Protein AF-A0A7S3ZKE4-F1 (afdb_monomer_lite)

InterPro domains:
  IPR042099 ANL, N-terminal domain [G3DSA:3.40.50.12780] (95-244)

pLDDT: mean 72.7, std 24.8, range [22.98, 98.56]

Sequence (244 aa):
QSSTPSQGDTRLHTAQSSSRRHRLFVRARLHFDYVHLHNSLRSGAAVHRWHKMARRALSRGAARALGTKAPSFKPQLADVNTSRLAAFSDKLIGCAGPRGYDRRHYERLHARSVSEPRQFWRAVFDAVRLPGSLGPRERDARGAVPWRDSGPPGAVDWFPDAAVNHAELLLEGPHKPDENLALLSYTERSAAPVETTYGALREEVGRLRAGLAADGVGPGDRVAGVVANDAGAAAAMLAATSLG

Radius of gyration: 31.61 Å; chains: 1; bounding box: 73×59×97 Å

Organism: NCBI:txid35677

Secondary structure (DSSP, 8-state):
---------------------------------SSSSTTS---HHHHHHHHHHHHHHHHHHHHHH---PPPS----HHHHHTSHHHHHHHHHH----TT---HHHHHHHHHHHHH-HHHHHHHHHHHHT-SSB--HHHHSTT--SSEE-SSSTT-EESSTT-B--HHHHHH-STT--TTSEEEEE--TT-SSPEEEEHHHHHHHHHHHHHHHHHTT--TTPPP-----SSHHHHHHHHHHHHH-

Foldseek 3Di:
DDDDDDDDDDDDDDDDDDDDDDDDDPDDDPDDDPPPPPPDPPDPPVVVVVVVVVVVCCCVVVVVVPPPPDPPDDDDQVCQQPDPVVVLLCVQVNDDDPPHDDPVSVVVLVVCCVVPVLSNVLSVCVSLVAPWDQAPQNPPPVHPAWDDDPDDPPDTDGSVGTDHFPLCRLLDDDVQPQPAWNDFADDPVDPGTDTHHSVNLVVLLVVLLVVCVVVPDAPPDDDDDPDDPGSNVVSNVSSNSRRD

Structure (mmCIF, N/CA/C/O backbone):
data_AF-A0A7S3ZKE4-F1
#
_entry.id   AF-A0A7S3ZKE4-F1
#
loop_
_atom_site.group_PDB
_atom_site.id
_atom_site.type_symbol
_atom_site.label_atom_id
_atom_site.label_alt_id
_atom_site.label_comp_id
_atom_site.label_asym_id
_atom_site.label_entity_id
_atom_site.label_seq_id
_atom_site.pdbx_PDB_ins_code
_atom_site.Cartn_x
_atom_site.Cartn_y
_atom_site.Cartn_z
_atom_site.occupancy
_atom_site.B_iso_or_equiv
_atom_site.auth_seq_id
_atom_site.auth_comp_id
_atom_site.auth_asym_id
_atom_site.auth_atom_id
_atom_site.pdbx_PDB_model_num
ATOM 1 N N . GLN A 1 1 ? -42.925 26.020 42.799 1.00 38.31 1 GLN A N 1
ATOM 2 C CA . GLN A 1 1 ? -43.140 27.217 41.963 1.00 38.31 1 GLN A CA 1
ATOM 3 C C . GLN A 1 1 ? -42.483 26.924 40.612 1.00 38.31 1 GLN A C 1
ATOM 5 O O . GLN A 1 1 ? -41.286 27.092 40.485 1.00 38.31 1 GLN A O 1
ATOM 10 N N . SER A 1 2 ? -43.066 26.079 39.756 1.00 27.41 2 SER A N 1
ATOM 11 C CA . SER A 1 2 ? -44.042 26.431 38.705 1.00 27.41 2 SER A CA 1
ATOM 12 C C . SER A 1 2 ? -43.629 27.662 37.894 1.00 27.41 2 SER A C 1
ATOM 14 O O . SER A 1 2 ? -43.686 28.765 38.435 1.00 27.41 2 SER A O 1
ATOM 16 N N . SER A 1 3 ? -43.257 27.470 36.620 1.00 30.53 3 SER A N 1
ATOM 17 C CA . SER A 1 3 ? -43.880 28.108 35.437 1.00 30.53 3 SER A CA 1
ATOM 18 C C . SER A 1 3 ? -43.030 27.892 34.173 1.00 30.53 3 SER A C 1
ATOM 20 O O . SER A 1 3 ? -42.015 28.551 33.978 1.00 30.53 3 SER A O 1
ATOM 22 N N . THR A 1 4 ? -43.475 26.999 33.289 1.00 32.72 4 THR A N 1
ATOM 23 C CA . THR A 1 4 ? -43.409 27.193 31.828 1.00 32.72 4 THR A CA 1
ATOM 24 C C . THR A 1 4 ? -44.498 28.192 31.421 1.00 32.72 4 THR A C 1
ATOM 26 O O . THR A 1 4 ? -45.539 28.256 32.078 1.00 32.72 4 THR A O 1
ATOM 29 N N . PRO A 1 5 ? -44.271 28.992 30.368 1.00 36.34 5 PRO A N 1
ATOM 30 C CA . PRO A 1 5 ? -45.117 28.909 29.160 1.00 36.34 5 PRO A CA 1
ATOM 31 C C . PRO A 1 5 ? -44.293 29.220 27.883 1.00 36.34 5 PRO A C 1
ATOM 33 O O . PRO A 1 5 ? -43.163 29.675 27.981 1.00 36.34 5 PRO A O 1
ATOM 36 N N . SER A 1 6 ? -44.716 29.051 26.632 1.00 27.47 6 SER A N 1
ATOM 37 C CA . SER A 1 6 ? -45.845 28.406 25.959 1.00 27.47 6 SER A CA 1
ATOM 38 C C . SER A 1 6 ? -45.457 28.289 24.479 1.00 27.47 6 SER A C 1
ATOM 40 O O . SER A 1 6 ? -44.683 29.093 23.961 1.00 27.47 6 SER A O 1
ATOM 42 N N . GLN A 1 7 ? -46.043 27.313 23.796 1.00 27.00 7 GLN A N 1
ATOM 43 C CA . GLN A 1 7 ? -46.062 27.194 22.341 1.00 27.00 7 GLN A CA 1
ATOM 44 C C . GLN A 1 7 ? -46.654 28.433 21.648 1.00 27.00 7 GLN A C 1
ATOM 46 O O . GLN A 1 7 ? -47.594 29.046 22.151 1.00 27.00 7 GLN A O 1
ATOM 51 N N . GLY A 1 8 ? -46.140 28.723 20.452 1.00 25.84 8 GLY A N 1
ATOM 52 C CA . GLY A 1 8 ? -46.747 29.597 19.452 1.00 25.84 8 GLY A CA 1
ATOM 53 C C . GLY A 1 8 ? -46.657 28.926 18.085 1.00 25.84 8 GLY A C 1
ATOM 54 O O . GLY A 1 8 ? -45.631 28.988 17.418 1.00 25.84 8 GLY A O 1
ATOM 55 N N . ASP A 1 9 ? -47.730 28.231 17.729 1.00 24.94 9 ASP A N 1
ATOM 56 C CA . ASP A 1 9 ? -48.042 27.713 16.398 1.00 24.94 9 ASP A CA 1
ATOM 57 C C . ASP A 1 9 ? -48.373 28.885 15.446 1.00 24.94 9 ASP A C 1
ATOM 59 O O . ASP A 1 9 ? -48.795 29.929 15.947 1.00 24.94 9 ASP A O 1
ATOM 63 N N . THR A 1 10 ? -48.232 28.717 14.116 1.00 26.41 10 THR A N 1
ATOM 64 C CA . THR A 1 10 ? -49.036 29.349 13.023 1.00 26.41 10 THR A CA 1
ATOM 65 C C . THR A 1 10 ? -48.271 29.541 11.687 1.00 26.41 10 THR A C 1
ATOM 67 O O . THR A 1 10 ? -47.571 30.522 11.471 1.00 26.41 10 THR A O 1
ATOM 70 N N . ARG A 1 11 ? -48.566 28.616 10.757 1.00 25.19 11 ARG A N 1
ATOM 71 C CA . ARG A 1 11 ? -48.933 28.775 9.321 1.00 25.19 11 ARG A CA 1
ATOM 72 C C . ARG A 1 11 ? -47.933 29.300 8.268 1.00 25.19 11 ARG A C 1
ATOM 74 O O . ARG A 1 11 ? -47.611 30.474 8.174 1.00 25.19 11 ARG A O 1
ATOM 81 N N . LEU A 1 12 ? -47.649 28.383 7.334 1.00 24.52 12 LEU A N 1
ATOM 82 C CA . LEU A 1 12 ? -47.874 28.471 5.877 1.00 24.52 12 LEU A CA 1
ATOM 83 C C . LEU A 1 12 ? -48.149 29.867 5.280 1.00 24.52 12 LEU A C 1
ATOM 85 O O . LEU A 1 12 ? -49.261 30.384 5.377 1.00 24.52 12 LEU A O 1
ATOM 89 N N . HIS A 1 13 ? -47.195 30.348 4.479 1.00 25.66 13 HIS A N 1
ATOM 90 C CA . HIS A 1 13 ? -47.454 31.270 3.375 1.00 25.66 13 HIS A CA 1
ATOM 91 C C . HIS A 1 13 ? -47.077 30.621 2.039 1.00 25.66 13 HIS A C 1
ATOM 93 O O . HIS A 1 13 ? -45.916 30.543 1.647 1.00 25.66 13 HIS A O 1
ATOM 99 N N . THR A 1 14 ? -48.103 30.174 1.320 1.00 24.72 14 THR A N 1
ATOM 100 C CA . THR A 1 14 ? -48.116 30.072 -0.140 1.00 24.72 14 THR A CA 1
ATOM 101 C C . THR A 1 14 ? -48.256 31.469 -0.742 1.00 24.72 14 THR A C 1
ATOM 103 O O . THR A 1 14 ? -49.226 32.163 -0.446 1.00 24.72 14 THR A O 1
ATOM 106 N N . ALA A 1 15 ? -47.350 31.843 -1.646 1.00 26.22 15 ALA A N 1
ATOM 107 C CA . ALA A 1 15 ? -47.573 32.909 -2.617 1.00 26.22 15 ALA A CA 1
ATOM 108 C C . ALA A 1 15 ? -47.163 32.411 -4.008 1.00 26.22 15 ALA A C 1
ATOM 110 O O . ALA A 1 15 ? -46.001 32.115 -4.283 1.00 26.22 15 ALA A O 1
ATOM 111 N N . GLN A 1 16 ? -48.173 32.269 -4.864 1.00 23.33 16 GLN A N 1
ATOM 112 C CA . GLN A 1 16 ? -48.063 32.026 -6.294 1.00 23.33 16 GLN A CA 1
ATOM 113 C C . GLN A 1 16 ? -47.827 33.348 -7.048 1.00 23.33 16 GLN A C 1
ATOM 115 O O . GLN A 1 16 ? -48.394 34.374 -6.690 1.00 23.33 16 GLN A O 1
ATOM 120 N N . SER A 1 17 ? -47.141 33.232 -8.193 1.00 23.50 17 SER A N 1
ATOM 121 C CA . SER A 1 17 ? -47.502 33.837 -9.492 1.00 23.50 17 SER A CA 1
ATOM 122 C C . SER A 1 17 ? -46.550 34.857 -10.148 1.00 23.50 17 SER A C 1
ATOM 124 O O . SER A 1 17 ? -46.344 35.977 -9.691 1.00 23.50 17 SER A O 1
ATOM 126 N N . SER A 1 18 ? -46.177 34.458 -11.375 1.00 25.70 18 SER A N 1
ATOM 127 C CA . SER A 1 18 ? -45.923 35.241 -12.601 1.00 25.70 18 SER A CA 1
ATOM 128 C C . SER A 1 18 ? -44.444 35.555 -12.914 1.00 25.70 18 SER A C 1
ATOM 130 O O . SER A 1 18 ? -43.772 36.274 -12.198 1.00 25.70 18 SER A O 1
ATOM 132 N N . SER A 1 19 ? -43.784 34.863 -13.857 1.00 25.72 19 SER A N 1
ATOM 133 C CA . SER A 1 19 ? -43.967 34.765 -15.326 1.00 25.72 19 SER A CA 1
ATOM 134 C C . SER A 1 19 ? -43.122 35.778 -16.127 1.00 25.72 19 SER A C 1
ATOM 136 O O . SER A 1 19 ? -43.590 36.880 -16.392 1.00 25.72 19 SER A O 1
ATOM 138 N N . ARG A 1 20 ? -41.960 35.334 -16.647 1.00 27.64 20 ARG A N 1
ATOM 139 C CA . ARG A 1 20 ? -41.518 35.338 -18.078 1.00 27.64 20 ARG A CA 1
ATOM 140 C C . ARG A 1 20 ? -39.989 35.153 -18.155 1.00 27.64 20 ARG A C 1
ATOM 142 O O . ARG A 1 20 ? -39.234 35.967 -17.660 1.00 27.64 20 ARG A O 1
ATOM 149 N N . ARG A 1 21 ? -39.529 33.963 -18.568 1.00 28.42 21 ARG A N 1
ATOM 150 C CA . ARG A 1 21 ? -38.937 33.632 -19.891 1.00 28.42 21 ARG A CA 1
ATOM 151 C C . ARG A 1 21 ? -37.641 34.393 -20.228 1.00 28.42 21 ARG A C 1
ATOM 153 O O . ARG A 1 21 ? -37.718 35.519 -20.679 1.00 28.42 21 ARG A O 1
ATOM 160 N N . HIS A 1 22 ? -36.507 33.687 -20.206 1.00 28.19 22 HIS A N 1
ATOM 161 C CA . HIS A 1 22 ? -35.746 33.352 -21.419 1.00 28.19 22 HIS A CA 1
ATOM 162 C C . HIS A 1 22 ? -34.905 32.084 -21.182 1.00 28.19 22 HIS A C 1
ATOM 164 O O . HIS A 1 22 ? -34.081 32.009 -20.279 1.00 28.19 22 HIS A O 1
ATOM 170 N N . ARG A 1 23 ? -35.194 31.051 -21.984 1.00 25.75 23 ARG A N 1
ATOM 171 C CA . ARG A 1 23 ? -34.469 29.778 -22.077 1.00 25.75 23 ARG A CA 1
ATOM 172 C C . ARG A 1 23 ? -33.378 29.916 -23.139 1.00 25.75 23 ARG A C 1
ATOM 174 O O . ARG A 1 23 ? -33.697 30.320 -24.252 1.00 25.75 23 ARG A O 1
ATOM 181 N N . LEU A 1 24 ? -32.170 29.447 -22.846 1.00 23.34 24 LEU A N 1
ATOM 182 C CA . LEU A 1 24 ? -31.206 28.977 -23.845 1.00 23.34 24 LEU A CA 1
ATOM 183 C C . LEU A 1 24 ? -30.641 27.644 -23.342 1.00 23.34 24 LEU A C 1
ATOM 185 O O . LEU A 1 24 ? -29.684 27.584 -22.583 1.00 23.34 24 LEU A O 1
ATOM 189 N N . PHE A 1 25 ? -31.330 26.567 -23.720 1.00 23.11 25 PHE A N 1
ATOM 190 C CA . PHE A 1 25 ? -30.881 25.184 -23.573 1.00 23.11 25 PHE A CA 1
ATOM 191 C C . PHE A 1 25 ? -30.374 24.737 -24.946 1.00 23.11 25 PHE A C 1
ATOM 193 O O . PHE A 1 25 ? -31.172 24.596 -25.873 1.00 23.11 25 PHE A O 1
ATOM 200 N N . VAL A 1 26 ? -29.071 24.495 -25.087 1.00 24.50 26 VAL A N 1
ATOM 201 C CA . VAL A 1 26 ? -28.522 23.786 -26.249 1.00 24.50 26 VAL A CA 1
ATOM 202 C C . VAL A 1 26 ? -28.589 22.294 -25.940 1.00 24.50 26 VAL A C 1
ATOM 204 O O . VAL A 1 26 ? -27.798 21.756 -25.173 1.00 24.50 26 VAL A O 1
ATOM 207 N N . ARG A 1 27 ? -29.605 21.636 -26.502 1.00 22.98 27 ARG A N 1
ATOM 208 C CA . ARG A 1 27 ? -29.860 20.197 -26.400 1.00 22.98 27 ARG A CA 1
ATOM 209 C C . ARG A 1 27 ? -29.505 19.566 -27.747 1.00 22.98 27 ARG A C 1
ATOM 211 O O . ARG A 1 27 ? -30.293 19.651 -28.683 1.00 22.98 27 ARG A O 1
ATOM 218 N N . ALA A 1 28 ? -28.335 18.940 -27.860 1.00 24.66 28 ALA A N 1
ATOM 219 C CA . ALA A 1 28 ? -28.013 18.098 -29.011 1.00 24.66 28 ALA A CA 1
ATOM 220 C C . ALA A 1 28 ? -28.716 16.742 -28.834 1.00 24.66 28 ALA A C 1
ATOM 222 O O . ALA A 1 28 ? -28.344 15.932 -27.988 1.00 24.66 28 ALA A O 1
ATOM 223 N N . ARG A 1 29 ? -29.799 16.538 -29.588 1.00 25.94 29 ARG A N 1
ATOM 224 C CA . ARG A 1 29 ? -30.625 15.328 -29.594 1.00 25.94 29 ARG A CA 1
ATOM 225 C C . ARG A 1 29 ? -30.217 14.485 -30.803 1.00 25.94 29 ARG A C 1
ATOM 227 O O . ARG A 1 29 ? -30.608 14.798 -31.919 1.00 25.94 29 ARG A O 1
ATOM 234 N N . LEU A 1 30 ? -29.439 13.426 -30.587 1.00 26.94 30 LEU A N 1
ATOM 235 C CA . LEU A 1 30 ? -29.291 12.345 -31.563 1.00 26.94 30 LEU A CA 1
ATOM 236 C C . LEU A 1 30 ? -30.459 11.376 -31.355 1.00 26.94 30 LEU A C 1
ATOM 238 O O . LEU A 1 30 ? -30.381 10.449 -30.559 1.00 26.94 30 LEU A O 1
ATOM 242 N N . HIS A 1 31 ? -31.572 11.651 -32.029 1.00 26.48 31 HIS A N 1
ATOM 243 C CA . HIS A 1 31 ? -32.603 10.655 -32.307 1.00 26.48 31 HIS A CA 1
ATOM 244 C C . HIS A 1 31 ? -32.389 10.226 -33.757 1.00 26.48 31 HIS A C 1
ATOM 246 O O . HIS A 1 31 ? -32.574 11.031 -34.667 1.00 26.48 31 HIS A O 1
ATOM 252 N N . PHE A 1 32 ? -31.946 8.990 -33.967 1.00 30.48 32 PHE A N 1
ATOM 253 C CA . PHE A 1 32 ? -32.014 8.353 -35.276 1.00 30.48 32 PHE A CA 1
ATOM 254 C C . PHE A 1 32 ? -33.214 7.411 -35.253 1.00 30.48 32 PHE A C 1
ATOM 256 O O . PHE A 1 32 ? -33.187 6.371 -34.597 1.00 30.48 32 PHE A O 1
ATOM 263 N N . ASP A 1 33 ? -34.279 7.822 -35.938 1.00 27.95 33 ASP A N 1
ATOM 264 C CA . ASP A 1 33 ? -35.484 7.028 -36.146 1.00 27.95 33 ASP A CA 1
ATOM 265 C C . ASP A 1 33 ? -35.157 5.820 -37.030 1.00 27.95 33 ASP A C 1
ATOM 267 O O . ASP A 1 33 ? -34.897 5.937 -38.227 1.00 27.95 33 ASP A O 1
ATOM 271 N N . TYR A 1 34 ? -35.175 4.635 -36.423 1.00 30.58 34 TYR A N 1
ATOM 272 C CA . TYR A 1 34 ? -34.842 3.366 -37.073 1.00 30.58 34 TYR A CA 1
ATOM 273 C C . TYR A 1 34 ? -35.991 2.792 -37.930 1.00 30.58 34 TYR A C 1
ATOM 275 O O . TYR A 1 34 ? -35.848 1.726 -38.519 1.00 30.58 34 TYR A O 1
ATOM 283 N N . VAL A 1 35 ? -37.144 3.469 -38.026 1.00 34.69 35 VAL A N 1
ATOM 284 C CA . VAL A 1 35 ? -38.391 2.835 -38.512 1.00 34.69 35 VAL A CA 1
ATOM 285 C C . VAL A 1 35 ? -38.880 3.337 -39.880 1.00 34.69 35 VAL A C 1
ATOM 287 O O . VAL A 1 35 ? -39.709 2.680 -40.501 1.00 34.69 35 VAL A O 1
ATOM 290 N N . HIS A 1 36 ? -38.314 4.403 -40.459 1.00 34.16 36 HIS A N 1
ATOM 291 C CA . HIS A 1 36 ? -38.777 4.902 -41.770 1.00 34.16 36 HIS A CA 1
ATOM 292 C C . HIS A 1 36 ? -37.917 4.546 -42.991 1.00 34.16 36 HIS A C 1
ATOM 294 O O . HIS A 1 36 ? -38.324 4.830 -44.117 1.00 34.16 36 HIS A O 1
ATOM 300 N N . LEU A 1 37 ? -36.793 3.838 -42.829 1.00 36.25 37 LEU A N 1
ATOM 301 C CA . LEU A 1 37 ? -35.969 3.402 -43.969 1.00 36.25 37 LEU A CA 1
ATOM 302 C C . LEU A 1 37 ? -36.308 1.992 -44.488 1.00 36.25 37 LEU A C 1
ATOM 304 O O . LEU A 1 37 ? -35.621 1.481 -45.370 1.00 36.25 37 LEU A O 1
ATOM 308 N N . HIS A 1 38 ? -37.350 1.342 -43.964 1.00 35.16 38 HIS A N 1
ATOM 309 C CA . HIS A 1 38 ? -37.613 -0.059 -44.298 1.00 35.16 38 HIS A CA 1
ATOM 310 C C . HIS A 1 38 ? -38.417 -0.272 -45.595 1.00 35.16 38 HIS A C 1
ATOM 312 O O . HIS A 1 38 ? -38.554 -1.413 -46.032 1.00 35.16 38 HIS A O 1
ATOM 318 N N . ASN A 1 39 ? -38.902 0.792 -46.255 1.00 37.19 39 ASN A N 1
ATOM 319 C CA . ASN A 1 39 ? -39.855 0.647 -47.368 1.00 37.19 39 ASN A CA 1
ATOM 320 C C . ASN A 1 39 ? -39.425 1.202 -48.740 1.00 37.19 39 ASN A C 1
ATOM 322 O O . ASN A 1 39 ? -40.263 1.298 -49.630 1.00 37.19 39 ASN A O 1
ATOM 326 N N . SER A 1 40 ? -38.143 1.528 -48.964 1.00 42.44 40 SER A N 1
ATOM 327 C CA . SER A 1 40 ? -37.703 2.099 -50.260 1.00 42.44 40 SER A CA 1
ATOM 328 C C . SER A 1 40 ? -36.491 1.427 -50.936 1.00 42.44 40 SER A C 1
ATOM 330 O O . SER A 1 40 ? -36.126 1.784 -52.051 1.00 42.44 40 SER A O 1
ATOM 332 N N . LEU A 1 41 ? -35.858 0.399 -50.360 1.00 42.25 41 LEU A N 1
ATOM 333 C CA . LEU A 1 41 ? -34.595 -0.124 -50.916 1.00 42.25 41 LEU A CA 1
ATOM 334 C C . LEU A 1 41 ? -34.653 -1.615 -51.268 1.00 42.25 41 LEU A C 1
ATOM 336 O O . LEU A 1 41 ? -33.973 -2.442 -50.673 1.00 42.25 41 LEU A O 1
ATOM 340 N N . ARG A 1 42 ? -35.404 -1.944 -52.328 1.00 46.31 42 ARG A N 1
ATOM 341 C CA . ARG A 1 42 ? -35.341 -3.248 -53.023 1.00 46.31 42 ARG A CA 1
ATOM 342 C C . ARG A 1 42 ? -34.143 -3.401 -53.979 1.00 46.31 42 ARG A C 1
ATOM 344 O O . ARG A 1 42 ? -34.125 -4.315 -54.793 1.00 46.31 42 ARG A O 1
ATOM 351 N N . SER A 1 43 ? -33.104 -2.568 -53.891 1.00 53.69 43 SER A N 1
ATOM 352 C CA . SER A 1 43 ? -31.855 -2.840 -54.617 1.00 53.69 43 SER A CA 1
ATOM 353 C C . SER A 1 43 ? -30.618 -2.524 -53.772 1.00 53.69 43 SER A C 1
ATOM 355 O O . SER A 1 43 ? -30.290 -1.374 -53.475 1.00 53.69 43 SER A O 1
ATOM 357 N N . GLY A 1 44 ? -29.886 -3.576 -53.392 1.00 48.38 44 GLY A N 1
ATOM 358 C CA . GLY A 1 44 ? -28.672 -3.491 -52.567 1.00 48.38 44 GLY A CA 1
ATOM 359 C C . GLY A 1 44 ? -27.537 -2.647 -53.171 1.00 48.38 44 GLY A C 1
ATOM 360 O O . GLY A 1 44 ? -26.603 -2.259 -52.469 1.00 48.38 44 GLY A O 1
ATOM 361 N N . ALA A 1 45 ? -27.626 -2.284 -54.453 1.00 53.25 45 ALA A N 1
ATOM 362 C CA . ALA A 1 45 ? -26.629 -1.474 -55.147 1.00 53.25 45 ALA A CA 1
ATOM 363 C C . ALA A 1 45 ? -26.580 -0.005 -54.674 1.00 53.25 45 ALA A C 1
ATOM 365 O O . ALA A 1 45 ? -25.527 0.634 -54.763 1.00 53.25 45 ALA A O 1
ATOM 366 N N . ALA A 1 46 ? -27.687 0.555 -54.174 1.00 49.62 46 ALA A N 1
ATOM 367 C CA . ALA A 1 46 ? -27.726 1.939 -53.686 1.00 49.62 46 ALA A CA 1
ATOM 368 C C . ALA A 1 46 ? -27.061 2.078 -52.303 1.00 49.62 46 ALA A C 1
ATOM 370 O O . ALA A 1 46 ? -26.200 2.939 -52.115 1.00 49.62 46 ALA A O 1
ATOM 371 N N . VAL A 1 47 ? -27.359 1.157 -51.379 1.00 52.50 47 VAL A N 1
ATOM 372 C CA . VAL A 1 47 ? -26.762 1.106 -50.029 1.00 52.50 47 VAL A CA 1
ATOM 373 C C . VAL A 1 47 ? -25.256 0.865 -50.104 1.00 52.50 47 VAL A C 1
ATOM 375 O O . VAL A 1 47 ? -24.473 1.530 -49.425 1.00 52.50 47 VAL A O 1
ATOM 378 N N . HIS A 1 48 ? -24.818 -0.032 -50.992 1.00 56.28 48 HIS A N 1
ATOM 379 C CA . HIS A 1 48 ? -23.399 -0.339 -51.136 1.00 56.28 48 HIS A CA 1
ATOM 380 C C . HIS A 1 48 ? -22.596 0.845 -51.704 1.00 56.28 48 HIS A C 1
ATOM 382 O O . HIS A 1 48 ? -21.477 1.107 -51.256 1.00 56.28 48 HIS A O 1
ATOM 388 N N . ARG A 1 49 ? -23.173 1.606 -52.649 1.00 57.56 49 ARG A N 1
ATOM 389 C CA . ARG A 1 49 ? -22.561 2.832 -53.193 1.00 57.56 49 ARG A CA 1
ATOM 390 C C . ARG A 1 49 ? -22.510 3.954 -52.161 1.00 57.56 49 ARG A C 1
ATOM 392 O O . ARG A 1 49 ? -21.458 4.579 -52.030 1.00 57.56 49 ARG A O 1
ATOM 399 N N . TRP A 1 50 ? -23.568 4.137 -51.373 1.00 52.47 50 TRP A N 1
ATOM 400 C CA . TRP A 1 50 ? -23.585 5.116 -50.287 1.00 52.47 50 TRP A CA 1
ATOM 401 C C . TRP A 1 50 ? -22.553 4.774 -49.200 1.00 52.47 50 TRP A C 1
ATOM 403 O O . TRP A 1 50 ? -21.733 5.620 -48.860 1.00 52.47 50 TRP A O 1
ATOM 413 N N . HIS A 1 51 ? -22.447 3.511 -48.767 1.00 56.59 51 HIS A N 1
ATOM 414 C CA . HIS A 1 51 ? -21.388 3.064 -47.847 1.00 56.59 51 HIS A CA 1
ATOM 415 C C . HIS A 1 51 ? -19.969 3.213 -48.420 1.00 56.59 51 HIS A C 1
ATOM 417 O O . HIS A 1 51 ? -19.025 3.459 -47.667 1.00 56.59 51 HIS A O 1
ATOM 423 N N . LYS A 1 52 ? -19.763 3.057 -49.735 1.00 62.81 52 LYS A N 1
ATOM 424 C CA . LYS A 1 52 ? -18.449 3.289 -50.368 1.00 62.81 52 LYS A CA 1
ATOM 425 C C . LYS A 1 52 ? -18.114 4.780 -50.451 1.00 62.81 52 LYS A C 1
ATOM 427 O O . LYS A 1 52 ? -16.966 5.149 -50.210 1.00 62.81 52 LYS A O 1
ATOM 432 N N . MET A 1 53 ? -19.091 5.631 -50.763 1.00 54.81 53 MET A N 1
ATOM 433 C CA . MET A 1 53 ? -18.918 7.086 -50.810 1.00 54.81 53 MET A CA 1
ATOM 434 C C . MET A 1 53 ? -18.737 7.684 -49.415 1.00 54.81 53 MET A C 1
ATOM 436 O O . MET A 1 53 ? -17.793 8.443 -49.227 1.00 54.81 53 MET A O 1
ATOM 440 N N . ALA A 1 54 ? -19.536 7.273 -48.427 1.00 53.56 54 ALA A N 1
ATOM 441 C CA . ALA A 1 54 ? -19.390 7.673 -47.029 1.00 53.56 54 ALA A CA 1
ATOM 442 C C . ALA A 1 54 ? -18.025 7.248 -46.472 1.00 53.56 54 ALA A C 1
ATOM 444 O O . ALA A 1 54 ? -17.321 8.076 -45.907 1.00 53.56 54 ALA A O 1
ATOM 445 N N . ARG A 1 55 ? -17.564 6.014 -46.736 1.00 56.41 55 ARG A N 1
ATOM 446 C CA . ARG A 1 55 ? -16.205 5.581 -46.354 1.00 56.41 55 ARG A CA 1
ATOM 447 C C . ARG A 1 55 ? -15.101 6.370 -47.054 1.00 56.41 55 ARG A C 1
ATOM 449 O O . ARG A 1 55 ? -14.102 6.666 -46.416 1.00 56.41 55 ARG A O 1
ATOM 456 N N . ARG A 1 56 ? -15.273 6.749 -48.328 1.00 55.78 56 ARG A N 1
ATOM 457 C CA . ARG A 1 56 ? -14.305 7.574 -49.082 1.00 55.78 56 ARG A CA 1
ATOM 458 C C . ARG A 1 56 ? -14.314 9.057 -48.693 1.00 55.78 56 ARG A C 1
ATOM 460 O O . ARG A 1 56 ? -13.295 9.724 -48.865 1.00 55.78 56 ARG A O 1
ATOM 467 N N . ALA A 1 57 ? -15.446 9.583 -48.234 1.00 53.31 57 ALA A N 1
ATOM 468 C CA . ALA A 1 57 ? -15.583 10.948 -47.731 1.00 53.31 57 ALA A CA 1
ATOM 469 C C . ALA A 1 57 ? -15.060 11.049 -46.292 1.00 53.31 57 ALA A C 1
ATOM 471 O O . ALA A 1 57 ? -14.309 11.969 -45.983 1.00 53.31 57 ALA A O 1
ATOM 472 N N . LEU A 1 58 ? -15.348 10.046 -45.455 1.00 52.25 58 LEU A N 1
ATOM 473 C CA . LEU A 1 58 ? -14.771 9.903 -44.120 1.00 52.25 58 LEU A CA 1
ATOM 474 C C . LEU A 1 58 ? -13.261 9.660 -44.194 1.00 52.25 58 LEU A C 1
ATOM 476 O O . LEU A 1 58 ? -12.530 10.287 -43.445 1.00 52.25 58 LEU A O 1
ATOM 480 N N . SER A 1 59 ? -12.754 8.854 -45.133 1.00 54.41 59 SER A N 1
ATOM 481 C CA . SER A 1 59 ? -11.307 8.630 -45.250 1.00 54.41 59 SER A CA 1
ATOM 482 C C . SER A 1 59 ? -10.540 9.833 -45.809 1.00 54.41 59 SER A C 1
ATOM 484 O O . SER A 1 59 ? -9.426 10.080 -45.363 1.00 54.41 59 SER A O 1
ATOM 486 N N . ARG A 1 60 ? -11.115 10.628 -46.725 1.00 50.38 60 ARG A N 1
ATOM 487 C CA . ARG A 1 60 ? -10.464 11.847 -47.255 1.00 50.38 60 ARG A CA 1
ATOM 488 C C . ARG A 1 60 ? -10.635 13.079 -46.360 1.00 50.38 60 ARG A C 1
ATOM 490 O O . ARG A 1 60 ? -9.736 13.914 -46.320 1.00 50.38 60 ARG A O 1
ATOM 497 N N . GLY A 1 61 ? -11.745 13.182 -45.628 1.00 46.16 61 GLY A N 1
ATOM 498 C CA . GLY A 1 61 ? -11.997 14.244 -44.650 1.00 46.16 61 GLY A CA 1
ATOM 499 C C . GLY A 1 61 ? -11.301 14.003 -43.308 1.00 46.16 61 GLY A C 1
ATOM 500 O O . GLY A 1 61 ? -10.678 14.917 -42.777 1.00 46.16 61 GLY A O 1
ATOM 501 N N . ALA A 1 62 ? -11.314 12.768 -42.791 1.00 44.59 62 ALA A N 1
ATOM 502 C CA . ALA A 1 62 ? -10.649 12.437 -41.529 1.00 44.59 62 ALA A CA 1
ATOM 503 C C . ALA A 1 62 ? -9.123 12.375 -41.671 1.00 44.59 62 ALA A C 1
ATOM 505 O O . ALA A 1 62 ? -8.429 12.847 -40.779 1.00 44.59 62 ALA A O 1
ATOM 506 N N . ALA A 1 63 ? -8.581 11.896 -42.800 1.00 45.38 63 ALA A N 1
ATOM 507 C CA . ALA A 1 63 ? -7.129 11.910 -43.015 1.00 45.38 63 ALA A CA 1
ATOM 508 C C . ALA A 1 63 ? -6.563 13.328 -43.215 1.00 45.38 63 ALA A C 1
ATOM 510 O O . ALA A 1 63 ? -5.396 13.562 -42.922 1.00 45.38 63 ALA A O 1
ATOM 511 N N . ARG A 1 64 ? -7.378 14.291 -43.679 1.00 44.53 64 ARG A N 1
ATOM 512 C CA . ARG A 1 64 ? -6.964 15.699 -43.837 1.00 44.53 64 ARG A CA 1
ATOM 513 C C . ARG A 1 64 ? -7.186 16.538 -42.569 1.00 44.53 64 ARG A C 1
ATOM 515 O O . ARG A 1 64 ? -6.503 17.541 -42.396 1.00 44.53 64 ARG A O 1
ATOM 522 N N . ALA A 1 65 ? -8.095 16.126 -41.681 1.00 45.38 65 ALA A N 1
ATOM 523 C CA . ALA A 1 65 ? -8.362 16.786 -40.397 1.00 45.38 65 ALA A CA 1
ATOM 524 C C . ALA A 1 65 ? -7.560 16.203 -39.216 1.00 45.38 65 ALA A C 1
ATOM 526 O O . ALA A 1 65 ? -7.351 16.887 -38.218 1.00 45.38 65 ALA A O 1
ATOM 527 N N . LEU A 1 66 ? -7.064 14.969 -39.338 1.00 48.41 66 LEU A N 1
ATOM 528 C CA . LEU A 1 66 ? -6.111 14.355 -38.413 1.00 48.41 66 LEU A CA 1
ATOM 529 C C . LEU A 1 66 ? -4.690 14.462 -38.979 1.00 48.41 66 LEU A C 1
ATOM 531 O O . LEU A 1 66 ? -3.945 13.485 -39.019 1.00 48.41 66 LEU A O 1
ATOM 535 N N . GLY A 1 67 ? -4.294 15.664 -39.414 1.00 54.41 67 GLY A N 1
ATOM 536 C CA . GLY A 1 67 ? -2.867 15.989 -39.429 1.00 54.41 67 GLY A CA 1
ATOM 537 C C . GLY A 1 67 ? -2.320 15.685 -38.036 1.00 54.41 67 GLY A C 1
ATOM 538 O O . GLY A 1 67 ? -3.026 15.936 -37.060 1.00 54.41 67 GLY A O 1
ATOM 539 N N . THR A 1 68 ? -1.136 15.077 -37.934 1.00 59.28 68 THR A N 1
ATOM 540 C CA . THR A 1 68 ? -0.520 14.685 -36.657 1.00 59.28 68 THR A CA 1
ATOM 541 C C . THR A 1 68 ? -0.459 15.896 -35.736 1.00 59.28 68 THR A C 1
ATOM 543 O O . THR A 1 68 ? 0.465 16.707 -35.815 1.00 59.28 68 THR A O 1
ATOM 546 N N . LYS A 1 69 ? -1.499 16.068 -34.918 1.00 65.88 69 LYS A N 1
ATOM 547 C CA . LYS A 1 69 ? -1.653 17.234 -34.066 1.00 65.88 69 LYS A CA 1
ATOM 548 C C . LYS A 1 69 ? -0.499 17.153 -33.086 1.00 65.88 69 LYS A C 1
ATOM 550 O O . LYS A 1 69 ? -0.332 16.125 -32.426 1.00 65.88 69 LYS A O 1
ATOM 555 N N . ALA A 1 70 ? 0.337 18.191 -33.061 1.00 73.31 70 ALA A N 1
ATOM 556 C CA . ALA A 1 70 ? 1.404 18.269 -32.078 1.00 73.31 70 ALA A CA 1
ATOM 557 C C . ALA A 1 70 ? 0.786 18.003 -30.694 1.00 73.31 70 ALA A C 1
ATOM 559 O O . ALA A 1 70 ? -0.327 18.480 -30.435 1.00 73.31 70 ALA A O 1
ATOM 560 N N . PRO A 1 71 ? 1.438 17.188 -29.846 1.00 79.69 71 PRO A N 1
ATOM 561 C CA . PRO A 1 71 ? 0.856 16.822 -28.566 1.00 79.69 71 PRO A CA 1
ATOM 562 C C . PRO A 1 71 ? 0.551 18.097 -27.778 1.00 79.69 71 PRO A C 1
ATOM 564 O O . PRO A 1 71 ? 1.353 19.031 -27.773 1.00 79.69 71 PRO A O 1
ATOM 567 N N . SER A 1 72 ? -0.613 18.135 -27.127 1.00 85.62 72 SER A N 1
ATOM 568 C CA . SER A 1 72 ? -1.075 19.294 -26.348 1.00 85.62 72 SER A CA 1
ATOM 569 C C . SER A 1 72 ? -0.170 19.614 -25.159 1.00 85.62 72 SER A C 1
ATOM 571 O O . SER A 1 72 ? -0.276 20.686 -24.575 1.00 85.62 72 SER A O 1
ATOM 573 N N . PHE A 1 73 ? 0.714 18.684 -24.806 1.00 87.00 73 PHE A N 1
ATOM 574 C CA . PHE A 1 73 ?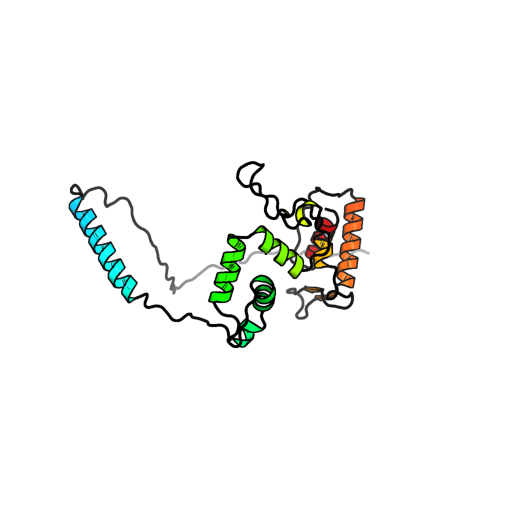 1.694 18.817 -23.751 1.00 87.00 73 PHE A CA 1
ATOM 575 C C . PHE A 1 73 ? 2.933 17.981 -24.083 1.00 87.00 73 PHE A C 1
ATOM 577 O O . PHE A 1 73 ? 2.824 16.866 -24.601 1.00 87.00 73 PHE A O 1
ATOM 584 N N . LYS A 1 74 ? 4.114 18.507 -23.758 1.00 82.31 74 LYS A N 1
ATOM 585 C CA . LYS A 1 74 ? 5.361 17.743 -23.704 1.00 82.31 74 LYS A CA 1
ATOM 586 C C . LYS A 1 74 ? 6.039 18.044 -22.367 1.00 82.31 74 LYS A C 1
ATOM 588 O O . LYS A 1 74 ? 6.248 19.225 -22.090 1.00 82.31 74 LYS A O 1
ATOM 593 N N . PRO A 1 75 ? 6.381 17.023 -21.562 1.00 84.00 75 PRO A N 1
ATOM 594 C CA . PRO A 1 75 ? 7.116 17.246 -20.324 1.00 84.00 75 PRO A CA 1
ATOM 595 C C . PRO A 1 75 ? 8.521 17.770 -20.633 1.00 84.00 75 PRO A C 1
ATOM 597 O O . PRO A 1 75 ? 9.083 17.478 -21.696 1.00 84.00 75 PRO A O 1
ATOM 600 N N . GLN A 1 76 ? 9.095 18.538 -19.709 1.00 83.69 76 GLN A N 1
ATOM 601 C CA . GLN A 1 76 ? 10.476 18.983 -19.844 1.00 83.69 76 GLN A CA 1
ATOM 602 C C . GLN A 1 76 ? 11.423 17.798 -19.623 1.00 83.69 76 GLN A C 1
ATOM 604 O O . GLN A 1 76 ? 11.193 16.959 -18.755 1.00 83.69 76 GLN A O 1
ATOM 609 N N . LEU A 1 77 ? 12.512 17.721 -20.397 1.00 80.56 77 LEU A N 1
ATOM 610 C CA . LEU A 1 77 ? 13.480 16.618 -20.288 1.00 80.56 77 LEU A CA 1
ATOM 611 C C . LEU A 1 77 ? 14.103 16.519 -18.887 1.00 80.56 77 LEU A C 1
ATOM 613 O O . LEU A 1 77 ? 14.400 15.418 -18.433 1.00 80.56 77 LEU A O 1
ATOM 617 N N . ALA A 1 78 ? 14.265 17.651 -18.196 1.00 81.75 78 ALA A N 1
ATOM 618 C CA . ALA A 1 78 ? 14.750 17.682 -16.820 1.00 81.75 78 ALA A CA 1
ATOM 619 C C . ALA A 1 78 ? 13.819 16.910 -15.866 1.00 81.75 78 ALA A C 1
ATOM 621 O O . ALA A 1 78 ? 14.296 16.044 -15.136 1.00 81.75 78 ALA A O 1
ATOM 622 N N . ASP A 1 79 ? 12.505 17.147 -15.939 1.00 83.50 79 ASP A N 1
ATOM 623 C CA . ASP A 1 79 ? 11.500 16.452 -15.117 1.00 83.50 79 ASP A CA 1
ATOM 624 C C . ASP A 1 79 ? 11.450 14.952 -15.421 1.00 83.50 79 ASP A C 1
ATOM 626 O O . ASP A 1 79 ? 11.291 14.111 -14.537 1.00 83.50 79 ASP A O 1
ATOM 630 N N . VAL A 1 80 ? 11.599 14.599 -16.700 1.00 84.69 80 VAL A N 1
ATOM 631 C CA . VAL A 1 80 ? 11.594 13.200 -17.134 1.00 84.69 80 VAL A CA 1
ATOM 632 C C . VAL A 1 80 ? 12.809 12.462 -16.566 1.00 84.69 80 VAL A C 1
ATOM 634 O O . VAL A 1 80 ? 12.653 11.366 -16.025 1.00 84.69 80 VAL A O 1
ATOM 637 N N . ASN A 1 81 ? 13.996 13.068 -16.633 1.00 83.31 81 ASN A N 1
ATOM 638 C CA . ASN A 1 81 ? 15.248 12.462 -16.175 1.00 83.31 81 ASN A CA 1
ATOM 639 C C . ASN A 1 81 ? 15.333 12.306 -14.651 1.00 83.31 81 ASN A C 1
ATOM 641 O O . ASN A 1 81 ? 15.960 11.362 -14.179 1.00 83.31 81 ASN A O 1
ATOM 645 N N . THR A 1 82 ? 14.705 13.198 -13.882 1.00 85.81 82 THR A N 1
ATOM 646 C CA . THR A 1 82 ? 14.667 13.120 -12.409 1.00 85.81 82 THR A CA 1
ATOM 647 C C . THR A 1 82 ? 13.502 12.282 -11.880 1.00 85.81 82 THR A C 1
ATOM 649 O O . THR A 1 82 ? 13.381 12.066 -10.672 1.00 85.81 82 THR A O 1
ATOM 652 N N . SER A 1 83 ? 12.641 11.771 -12.764 1.00 89.31 83 SER A N 1
ATOM 653 C CA . SER A 1 83 ? 11.496 10.961 -12.364 1.00 89.31 83 SER A CA 1
ATOM 654 C C . SER A 1 83 ? 11.912 9.624 -11.735 1.00 89.31 83 SER A C 1
ATOM 656 O O . SER A 1 83 ? 12.884 8.977 -12.134 1.00 89.31 83 SER A O 1
ATOM 658 N N . ARG A 1 84 ? 11.103 9.138 -10.784 1.00 89.38 84 ARG A N 1
ATOM 659 C CA . ARG A 1 84 ? 11.289 7.804 -10.180 1.00 89.38 84 ARG A CA 1
ATOM 660 C C . ARG A 1 84 ? 11.230 6.680 -11.219 1.00 89.38 84 ARG A C 1
ATOM 662 O O . ARG A 1 84 ? 11.920 5.677 -11.067 1.00 89.38 84 ARG A O 1
ATOM 669 N N . LEU A 1 85 ? 10.434 6.856 -12.278 1.00 88.75 85 LEU A N 1
ATOM 670 C CA . LEU A 1 85 ? 10.334 5.888 -13.369 1.00 88.75 85 LEU A CA 1
ATOM 671 C C . LEU A 1 85 ? 11.629 5.822 -14.185 1.00 88.75 85 LEU A C 1
ATOM 673 O O . LEU A 1 85 ? 12.066 4.723 -14.511 1.00 88.75 85 LEU A O 1
ATOM 677 N N . ALA A 1 86 ? 12.260 6.966 -14.470 1.00 87.62 86 ALA A N 1
ATOM 678 C CA . ALA A 1 86 ? 13.559 6.994 -15.135 1.00 87.62 86 ALA A CA 1
ATOM 679 C C . ALA A 1 86 ? 14.631 6.301 -14.281 1.00 87.62 86 ALA A C 1
ATOM 681 O O . ALA A 1 86 ? 15.330 5.427 -14.786 1.00 87.62 86 ALA A O 1
ATOM 682 N N . ALA A 1 87 ? 14.684 6.590 -12.975 1.00 88.00 87 ALA A N 1
ATOM 683 C CA . ALA A 1 87 ? 15.614 5.931 -12.053 1.00 88.00 87 ALA A CA 1
ATOM 684 C C . ALA A 1 87 ? 15.385 4.409 -11.945 1.00 88.00 87 ALA A C 1
ATOM 686 O O . ALA A 1 87 ? 16.338 3.634 -11.880 1.00 88.00 87 ALA A O 1
ATOM 687 N N . PHE A 1 88 ? 14.127 3.959 -11.931 1.00 90.38 88 PHE A N 1
ATOM 688 C CA . PHE A 1 88 ? 13.785 2.534 -11.946 1.00 90.38 88 PHE A CA 1
ATOM 689 C C . PHE A 1 88 ? 14.166 1.866 -13.272 1.00 90.38 88 PHE A C 1
ATOM 691 O O . PHE A 1 88 ? 14.771 0.795 -13.290 1.00 90.38 88 PHE A O 1
ATOM 698 N N . SER A 1 89 ? 13.841 2.517 -14.388 1.00 88.75 89 SER A N 1
ATOM 699 C CA . SER A 1 89 ? 14.138 2.011 -15.721 1.00 88.75 89 SER A CA 1
ATOM 700 C C . SER A 1 89 ? 15.636 1.889 -15.968 1.00 88.75 89 SER A C 1
ATOM 702 O O . SER A 1 89 ? 16.056 0.921 -16.597 1.00 88.75 89 SER A O 1
ATOM 704 N N . ASP A 1 90 ? 16.436 2.842 -15.489 1.00 85.38 90 ASP A N 1
ATOM 705 C CA . ASP A 1 90 ? 17.889 2.789 -15.624 1.00 85.38 90 ASP A CA 1
ATOM 706 C C . ASP A 1 90 ? 18.468 1.561 -14.909 1.00 85.38 90 ASP A C 1
ATOM 708 O O . ASP A 1 90 ? 19.232 0.805 -15.500 1.00 85.38 90 ASP A O 1
ATOM 712 N N . LYS A 1 91 ? 17.994 1.261 -13.694 1.00 84.94 91 LYS A N 1
ATOM 713 C CA . LYS A 1 91 ? 18.400 0.049 -12.964 1.00 84.94 91 LYS A CA 1
ATOM 714 C C . LYS A 1 91 ? 18.016 -1.248 -13.675 1.00 84.94 91 LYS A C 1
ATOM 716 O O . LYS A 1 91 ? 18.763 -2.217 -13.599 1.00 84.94 91 LYS A O 1
ATOM 721 N N . LEU A 1 92 ? 16.846 -1.293 -14.319 1.00 84.81 92 LEU A N 1
ATOM 722 C CA . LEU A 1 92 ? 16.310 -2.534 -14.880 1.00 84.81 92 LEU A CA 1
ATOM 723 C C . LEU A 1 92 ? 16.803 -2.808 -16.303 1.00 84.81 92 LEU A C 1
ATOM 725 O O . LEU A 1 92 ? 17.264 -3.909 -16.590 1.00 84.81 92 LEU A O 1
ATOM 729 N N . ILE A 1 93 ? 16.673 -1.838 -17.208 1.00 83.50 93 ILE A N 1
ATOM 730 C CA . ILE A 1 93 ? 17.006 -1.991 -18.636 1.00 83.50 93 ILE A CA 1
ATOM 731 C C . ILE A 1 93 ? 18.284 -1.246 -19.042 1.00 83.50 93 ILE A C 1
ATOM 733 O O . ILE A 1 93 ? 18.607 -1.239 -20.229 1.00 83.50 93 ILE A O 1
ATOM 737 N N . GLY A 1 94 ? 18.994 -0.638 -18.081 1.00 73.31 94 GLY A N 1
ATOM 738 C CA . GLY A 1 94 ? 20.322 -0.046 -18.256 1.00 73.31 94 GLY A CA 1
ATOM 739 C C . GLY A 1 94 ? 20.349 1.041 -19.311 1.00 73.31 94 GLY A C 1
ATOM 740 O O . GLY A 1 94 ? 20.855 0.773 -20.393 1.00 73.31 94 GLY A O 1
ATOM 741 N N . CYS A 1 95 ? 19.794 2.229 -19.054 1.00 64.12 95 CYS A N 1
ATOM 742 C CA . CYS A 1 95 ? 19.769 3.305 -20.044 1.00 64.12 95 CYS A CA 1
ATOM 743 C C . CYS A 1 95 ? 19.411 4.685 -19.441 1.00 64.12 95 CYS A C 1
ATOM 745 O O . CYS A 1 95 ? 18.233 5.019 -19.296 1.00 64.12 95 CYS A O 1
ATOM 747 N N . ALA A 1 96 ? 20.416 5.548 -19.323 1.00 58.75 96 ALA A N 1
ATOM 748 C CA . ALA A 1 96 ? 20.351 6.965 -19.669 1.00 58.75 96 ALA A CA 1
ATOM 749 C C . ALA A 1 96 ? 21.735 7.365 -20.206 1.00 58.75 96 ALA A C 1
ATOM 751 O O . ALA A 1 96 ? 22.648 7.698 -19.458 1.00 58.75 96 ALA A O 1
ATOM 752 N N . GLY A 1 97 ? 21.938 7.278 -21.525 1.00 59.00 97 GLY A N 1
ATOM 753 C CA . GLY A 1 97 ? 23.113 7.906 -22.139 1.00 59.00 97 GLY A CA 1
ATOM 754 C C . GLY A 1 97 ? 23.074 9.434 -21.944 1.00 59.00 97 GLY A C 1
ATOM 755 O O . GLY A 1 97 ? 22.080 9.961 -21.444 1.00 59.00 97 GLY A O 1
ATOM 756 N N . PRO A 1 98 ? 24.065 10.197 -22.436 1.00 58.88 98 PRO A N 1
ATOM 757 C CA . PRO A 1 98 ? 24.123 11.660 -22.264 1.00 58.88 98 PRO A CA 1
ATOM 758 C C . PRO A 1 98 ? 22.905 12.433 -22.816 1.00 58.88 98 PRO A C 1
ATOM 760 O O . PRO A 1 98 ? 22.773 13.630 -22.593 1.00 58.88 98 PRO A O 1
ATOM 763 N N . ARG A 1 99 ? 22.006 11.756 -23.543 1.00 65.25 99 ARG A N 1
ATOM 764 C CA . ARG A 1 99 ? 20.770 12.302 -24.119 1.00 65.25 99 ARG A CA 1
ATOM 765 C C . ARG A 1 99 ? 19.540 12.208 -23.201 1.00 65.25 99 ARG A C 1
ATOM 767 O O . ARG A 1 99 ? 18.508 12.767 -23.558 1.00 65.25 99 ARG A O 1
ATOM 774 N N . GLY A 1 100 ? 19.641 11.548 -22.044 1.00 70.06 100 GLY A N 1
ATOM 775 C CA . GLY A 1 100 ? 18.535 11.396 -21.094 1.00 70.06 100 GLY A CA 1
ATOM 776 C C . GLY A 1 100 ? 17.488 10.346 -21.491 1.00 70.06 100 GLY A C 1
ATOM 777 O O . GLY A 1 100 ? 17.636 9.617 -22.474 1.00 70.06 100 GLY A O 1
ATOM 778 N N . TYR A 1 101 ? 16.434 10.261 -20.684 1.00 78.75 101 TYR A N 1
ATOM 779 C CA . TYR A 1 101 ? 15.315 9.338 -20.807 1.00 78.75 101 TYR A CA 1
ATOM 780 C C . TYR A 1 101 ? 14.285 9.860 -21.821 1.00 78.75 101 TYR A C 1
ATOM 782 O O . TYR A 1 101 ? 13.849 11.009 -21.765 1.00 78.75 101 TYR A O 1
ATOM 790 N N . ASP A 1 102 ? 13.870 9.004 -22.755 1.00 81.19 102 ASP A N 1
ATOM 791 C CA . ASP A 1 102 ? 12.935 9.356 -23.829 1.00 81.19 102 ASP A CA 1
ATOM 792 C C . ASP A 1 102 ? 11.852 8.281 -24.045 1.00 81.19 102 ASP A C 1
ATOM 794 O O . ASP A 1 102 ? 11.792 7.261 -23.355 1.00 81.19 102 ASP A O 1
ATOM 798 N N . ARG A 1 103 ? 10.995 8.485 -25.054 1.00 84.19 103 ARG A N 1
ATOM 799 C CA . ARG A 1 103 ? 9.913 7.550 -25.404 1.00 84.19 103 ARG A CA 1
ATOM 800 C C . ARG A 1 103 ? 10.407 6.121 -25.652 1.00 84.19 103 ARG A C 1
ATOM 802 O O . ARG A 1 103 ? 9.731 5.179 -25.256 1.00 84.19 103 ARG A O 1
ATOM 809 N N . ARG A 1 104 ? 11.579 5.946 -26.273 1.00 86.00 104 ARG A N 1
ATOM 810 C CA . ARG A 1 104 ? 12.125 4.616 -26.583 1.00 86.00 104 ARG A CA 1
ATOM 811 C C . ARG A 1 104 ? 12.517 3.870 -25.314 1.00 86.00 104 ARG A C 1
ATOM 813 O O . ARG A 1 104 ? 12.473 2.646 -25.300 1.00 86.00 104 ARG A O 1
ATOM 820 N N . HIS A 1 105 ? 12.919 4.583 -24.263 1.00 86.25 105 HIS A N 1
ATOM 821 C CA . HIS A 1 105 ? 13.221 3.979 -22.964 1.00 86.25 105 HIS A CA 1
ATOM 822 C C . HIS A 1 105 ? 11.956 3.413 -22.327 1.00 86.25 105 HIS A C 1
ATOM 824 O O . HIS A 1 105 ? 11.939 2.246 -21.945 1.00 86.25 105 HIS A O 1
ATOM 830 N N . TYR A 1 106 ? 10.873 4.195 -22.328 1.00 88.44 106 TYR A N 1
ATOM 831 C CA . TYR A 1 106 ? 9.572 3.718 -21.865 1.00 88.44 106 TYR A CA 1
ATOM 832 C C . TYR A 1 106 ? 9.061 2.533 -22.696 1.00 88.44 106 TYR A C 1
ATOM 834 O O . TYR A 1 106 ? 8.627 1.537 -22.129 1.00 88.44 106 TYR A O 1
ATOM 842 N N . GLU A 1 107 ? 9.160 2.599 -24.028 1.00 91.25 107 GLU A N 1
ATOM 843 C CA . GLU A 1 107 ? 8.768 1.495 -24.918 1.00 91.25 107 GLU A CA 1
ATOM 844 C C . GLU A 1 107 ? 9.550 0.209 -24.609 1.00 91.25 107 GLU A C 1
ATOM 846 O O . GLU A 1 107 ? 8.953 -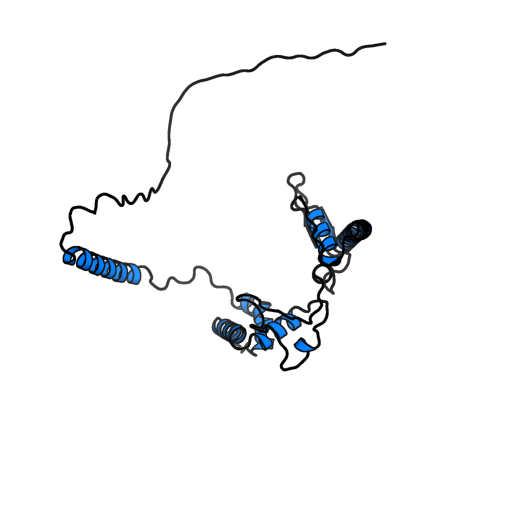0.863 -24.557 1.00 91.25 107 GLU A O 1
ATOM 851 N N . ARG A 1 108 ? 10.862 0.304 -24.346 1.00 90.44 108 ARG A N 1
ATOM 852 C CA . ARG A 1 108 ? 11.681 -0.849 -23.933 1.00 90.44 108 ARG A CA 1
ATOM 853 C C . ARG A 1 108 ? 11.291 -1.374 -22.553 1.00 90.44 108 ARG A C 1
ATOM 855 O O . ARG A 1 108 ? 11.195 -2.585 -22.381 1.00 90.44 108 ARG A O 1
ATOM 862 N N . LEU A 1 109 ? 11.050 -0.486 -21.587 1.00 91.62 109 LEU A N 1
ATOM 863 C CA . LEU A 1 109 ? 10.631 -0.868 -20.237 1.00 91.62 109 LEU A CA 1
ATOM 864 C C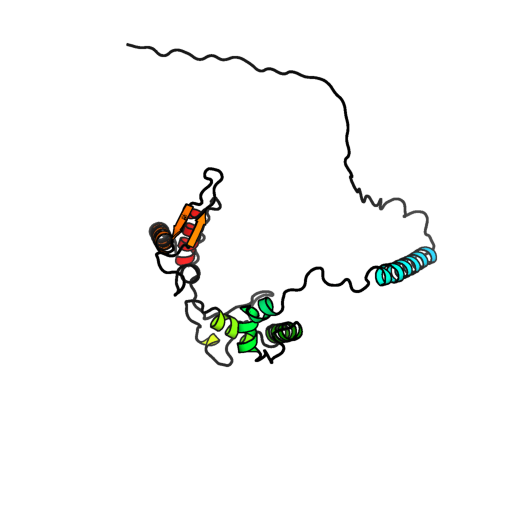 . LEU A 1 109 ? 9.286 -1.602 -20.272 1.00 91.62 109 LEU A C 1
ATOM 866 O O . LEU A 1 109 ? 9.142 -2.659 -19.665 1.00 91.62 109 LEU A O 1
ATOM 870 N N . HIS A 1 110 ? 8.329 -1.067 -21.032 1.00 93.25 110 HIS A N 1
ATOM 871 C CA . HIS A 1 110 ? 7.030 -1.686 -21.270 1.00 93.25 110 HIS A CA 1
ATOM 872 C C . HIS A 1 110 ? 7.159 -3.021 -22.012 1.00 93.25 110 HIS A C 1
ATOM 874 O O . HIS A 1 110 ? 6.547 -4.006 -21.619 1.00 93.25 110 HIS A O 1
ATOM 880 N N . ALA A 1 111 ? 7.972 -3.093 -23.071 1.00 92.50 111 ALA A N 1
ATOM 881 C CA . ALA A 1 111 ? 8.194 -4.352 -23.779 1.00 92.50 111 ALA A CA 1
ATOM 882 C C . ALA A 1 111 ? 8.706 -5.437 -22.820 1.00 92.50 111 ALA A C 1
ATOM 884 O O . ALA A 1 111 ? 8.194 -6.554 -22.842 1.00 92.50 111 ALA A O 1
ATOM 885 N N . ARG A 1 112 ? 9.631 -5.080 -21.919 1.00 89.25 112 ARG A N 1
ATOM 886 C CA . ARG A 1 112 ? 10.158 -5.995 -20.905 1.00 89.25 112 ARG A CA 1
ATOM 887 C C . ARG A 1 112 ? 9.132 -6.389 -19.844 1.00 89.25 112 ARG A C 1
ATOM 889 O O . ARG A 1 112 ? 9.115 -7.547 -19.443 1.00 89.25 112 ARG A O 1
ATOM 896 N N . SER A 1 113 ? 8.258 -5.477 -19.408 1.00 91.06 113 SER A N 1
ATOM 897 C CA . SER A 1 113 ? 7.204 -5.819 -18.439 1.00 91.06 113 SER A CA 1
ATOM 898 C C . SER A 1 113 ? 6.221 -6.862 -18.972 1.00 91.06 113 SER A C 1
ATOM 900 O O . SER A 1 113 ? 5.666 -7.638 -18.195 1.00 91.06 113 SER A O 1
ATOM 902 N N . VAL A 1 114 ? 6.044 -6.904 -20.295 1.00 90.94 114 VAL A N 1
ATOM 903 C CA . VAL A 1 114 ? 5.175 -7.862 -20.984 1.00 90.94 114 VAL A CA 1
ATOM 904 C C . VAL A 1 114 ? 5.911 -9.154 -21.340 1.00 90.94 114 VAL A C 1
ATOM 906 O O . VAL A 1 114 ? 5.352 -10.232 -21.154 1.00 90.94 114 VAL A O 1
ATOM 909 N N . SER A 1 115 ? 7.144 -9.076 -21.854 1.00 90.31 115 SER A N 1
ATOM 910 C CA . SER A 1 115 ? 7.899 -10.262 -22.285 1.00 90.31 115 SER A CA 1
ATOM 911 C C . SER A 1 115 ? 8.519 -11.041 -21.124 1.00 90.31 115 SER A C 1
ATOM 913 O O . SER A 1 115 ? 8.687 -12.253 -21.220 1.00 90.31 115 SER A O 1
ATOM 915 N N . GLU A 1 116 ? 8.852 -10.362 -20.024 1.00 86.69 116 GLU A N 1
ATOM 916 C CA . GLU A 1 116 ? 9.539 -10.924 -18.855 1.00 86.69 116 GLU A CA 1
ATOM 917 C C . GLU A 1 116 ? 8.843 -10.518 -17.538 1.00 86.69 116 GLU A C 1
ATOM 919 O O . GLU A 1 116 ? 9.477 -9.942 -16.646 1.00 86.69 116 GLU A O 1
ATOM 924 N N . PRO A 1 117 ? 7.542 -10.820 -17.351 1.00 84.12 117 PRO A N 1
ATOM 925 C CA . PRO A 1 117 ? 6.776 -10.315 -16.210 1.00 84.12 117 PRO A CA 1
ATOM 926 C C . PRO A 1 117 ? 7.346 -10.772 -14.855 1.00 84.12 117 PRO A C 1
ATOM 928 O O . PRO A 1 117 ? 7.315 -10.002 -13.901 1.00 84.12 117 PRO A O 1
ATOM 931 N N . ARG A 1 118 ? 7.962 -11.964 -14.789 1.00 81.19 118 ARG A N 1
ATOM 932 C CA . ARG A 1 118 ? 8.667 -12.490 -13.597 1.00 81.19 118 ARG A CA 1
ATOM 933 C C . ARG A 1 118 ? 9.767 -11.578 -13.115 1.00 81.19 118 ARG A C 1
ATOM 935 O O . ARG A 1 118 ? 9.754 -11.123 -11.974 1.00 81.19 118 ARG A O 1
ATOM 942 N N . GLN A 1 119 ? 10.689 -11.274 -14.010 1.00 82.12 119 GLN A N 1
ATOM 943 C CA . GLN A 1 119 ? 11.838 -10.444 -13.685 1.00 82.12 119 GLN A CA 1
ATOM 944 C C . GLN A 1 119 ? 11.402 -8.999 -13.444 1.00 82.12 119 GLN A C 1
ATOM 946 O O . GLN A 1 119 ? 11.883 -8.357 -12.514 1.00 82.12 119 GLN A O 1
ATOM 951 N N . PHE A 1 120 ? 10.449 -8.505 -14.240 1.00 88.00 120 PHE A N 1
ATOM 952 C CA . PHE A 1 120 ? 9.940 -7.148 -14.105 1.00 88.00 120 PHE A CA 1
ATOM 953 C C . PHE A 1 120 ? 9.262 -6.914 -12.752 1.00 88.00 120 PHE A C 1
ATOM 955 O O . PHE A 1 120 ? 9.638 -5.990 -12.036 1.00 88.00 120 PHE A O 1
ATOM 962 N N . TRP A 1 121 ? 8.289 -7.744 -12.371 1.00 87.00 121 TRP A N 1
ATOM 963 C CA . TRP A 1 121 ? 7.552 -7.550 -11.122 1.00 87.00 121 TRP A CA 1
ATOM 964 C C . TRP A 1 121 ? 8.395 -7.850 -9.891 1.00 87.00 121 TRP A C 1
ATOM 966 O O . TRP A 1 121 ? 8.231 -7.177 -8.874 1.00 87.00 121 TRP A O 1
ATOM 976 N N . ARG A 1 122 ? 9.362 -8.768 -9.997 1.00 84.50 122 ARG A N 1
ATOM 977 C CA . ARG A 1 122 ? 10.379 -8.930 -8.961 1.00 84.50 122 ARG A CA 1
ATOM 978 C C . ARG A 1 122 ? 11.199 -7.651 -8.774 1.00 84.50 122 ARG A C 1
ATOM 980 O O . ARG A 1 122 ? 11.335 -7.177 -7.650 1.00 84.50 122 ARG A O 1
ATOM 987 N N . ALA A 1 123 ? 11.668 -7.048 -9.866 1.00 86.81 123 ALA A N 1
ATOM 988 C CA . ALA A 1 123 ? 12.393 -5.784 -9.805 1.00 86.81 123 ALA A CA 1
ATOM 989 C C . ALA A 1 123 ? 11.532 -4.645 -9.240 1.00 86.81 123 ALA A C 1
ATOM 991 O O . ALA A 1 123 ? 12.043 -3.818 -8.488 1.00 86.81 123 ALA A O 1
ATOM 992 N N . VAL A 1 124 ? 10.232 -4.603 -9.562 1.00 87.75 124 VAL A N 1
ATOM 993 C CA . VAL A 1 124 ? 9.294 -3.653 -8.945 1.00 87.75 124 VAL A CA 1
ATOM 994 C C . VAL A 1 124 ? 9.247 -3.869 -7.436 1.00 87.75 124 VAL A C 1
ATOM 996 O O . VAL A 1 124 ? 9.463 -2.904 -6.711 1.00 87.75 124 VAL A O 1
ATOM 999 N N . PHE A 1 125 ? 9.032 -5.105 -6.969 1.00 84.62 125 PHE A N 1
ATOM 1000 C CA . PHE A 1 125 ? 8.992 -5.449 -5.542 1.00 84.62 125 PHE A CA 1
ATOM 1001 C C . PHE A 1 125 ? 10.256 -4.977 -4.806 1.00 84.62 125 PHE A C 1
ATOM 1003 O O . PHE A 1 125 ? 10.167 -4.285 -3.790 1.00 84.62 125 PHE A O 1
ATOM 1010 N N . ASP A 1 126 ? 11.436 -5.273 -5.356 1.00 83.94 126 ASP A N 1
ATOM 1011 C CA . ASP A 1 126 ? 12.714 -4.852 -4.771 1.00 83.94 126 ASP A CA 1
ATOM 1012 C C . ASP A 1 126 ? 12.877 -3.315 -4.794 1.00 83.94 126 ASP A C 1
ATOM 1014 O O . ASP A 1 126 ? 13.429 -2.717 -3.865 1.00 83.94 126 ASP A O 1
ATOM 1018 N N . ALA A 1 127 ? 12.377 -2.645 -5.838 1.00 86.19 127 ALA A N 1
ATOM 1019 C CA . ALA A 1 127 ? 12.469 -1.194 -5.982 1.00 86.19 127 ALA A CA 1
ATOM 1020 C C . ALA A 1 127 ? 11.542 -0.432 -5.027 1.00 86.19 127 ALA A C 1
ATOM 1022 O O . ALA A 1 127 ? 11.941 0.617 -4.515 1.00 86.19 127 ALA A O 1
ATOM 1023 N N . VAL A 1 128 ? 10.328 -0.938 -4.784 1.00 83.81 128 VAL A N 1
ATOM 1024 C CA . VAL A 1 128 ? 9.367 -0.307 -3.868 1.00 83.81 128 VAL A CA 1
ATOM 1025 C C . VAL A 1 128 ? 9.672 -0.590 -2.397 1.00 83.81 128 VAL A C 1
ATOM 1027 O O . VAL A 1 128 ? 9.165 0.133 -1.543 1.00 83.81 128 VAL A O 1
ATOM 1030 N N . ARG A 1 129 ? 10.545 -1.570 -2.105 1.00 79.81 129 ARG A N 1
ATOM 1031 C CA . ARG A 1 129 ? 10.989 -1.931 -0.747 1.00 79.81 129 ARG A CA 1
ATOM 1032 C C . ARG A 1 129 ? 9.811 -2.175 0.200 1.00 79.81 129 ARG A C 1
ATOM 1034 O O . ARG A 1 129 ? 9.749 -1.586 1.278 1.00 79.81 129 ARG A O 1
ATOM 1041 N N . LEU A 1 130 ? 8.860 -3.004 -0.236 1.00 76.50 130 LEU A N 1
ATOM 1042 C CA . LEU A 1 130 ? 7.713 -3.367 0.598 1.00 76.50 130 LEU A CA 1
ATOM 1043 C C . LEU A 1 130 ? 8.216 -4.029 1.893 1.00 76.50 130 LEU A C 1
ATOM 1045 O O . LEU A 1 130 ? 9.078 -4.908 1.807 1.00 76.50 130 LEU A O 1
ATOM 1049 N N . PRO A 1 131 ? 7.704 -3.634 3.072 1.00 77.56 131 PRO A N 1
ATOM 1050 C CA . PRO A 1 131 ? 7.919 -4.407 4.280 1.00 77.56 131 PRO A CA 1
ATOM 1051 C C . PRO A 1 131 ? 7.218 -5.763 4.145 1.00 77.56 131 PRO A C 1
ATOM 1053 O O . PRO A 1 131 ? 6.185 -5.891 3.478 1.00 77.56 131 PRO A O 1
ATOM 1056 N N . GLY A 1 132 ? 7.836 -6.783 4.731 1.00 78.56 132 GLY A N 1
ATOM 1057 C CA . GLY A 1 132 ? 7.450 -8.178 4.563 1.00 78.56 132 GLY A CA 1
ATOM 1058 C C . GLY A 1 132 ? 8.572 -9.029 3.979 1.00 78.56 132 GLY A C 1
ATOM 1059 O O . GLY A 1 132 ? 9.735 -8.624 3.902 1.00 78.56 132 GLY A O 1
ATOM 1060 N N . SER A 1 133 ? 8.225 -10.250 3.582 1.00 80.44 133 SER A N 1
ATOM 1061 C CA . SER A 1 133 ? 9.195 -11.201 3.046 1.00 80.44 133 SER A CA 1
ATOM 1062 C C . SER A 1 133 ? 8.662 -11.919 1.818 1.00 80.44 133 SER A C 1
ATOM 1064 O O . SER A 1 133 ? 7.503 -12.316 1.746 1.00 80.44 133 SER A O 1
ATOM 1066 N N . LEU A 1 134 ? 9.549 -12.087 0.845 1.00 81.44 134 LEU A N 1
ATOM 1067 C CA . LEU A 1 134 ? 9.333 -12.968 -0.295 1.00 81.44 134 LEU A CA 1
ATOM 1068 C C . LEU A 1 134 ? 9.511 -14.400 0.177 1.00 81.44 134 LEU A C 1
ATOM 1070 O O . LEU A 1 134 ? 10.471 -14.662 0.904 1.00 81.44 134 LEU A O 1
ATOM 1074 N N . GLY A 1 135 ? 8.642 -15.312 -0.235 1.00 76.75 135 GLY A N 1
ATOM 1075 C CA . GLY A 1 135 ? 8.721 -16.704 0.171 1.00 76.75 135 GLY A CA 1
ATOM 1076 C C . GLY A 1 135 ? 9.685 -17.536 -0.679 1.00 76.75 135 GLY A C 1
ATOM 1077 O O . GLY A 1 135 ? 10.427 -17.008 -1.515 1.00 76.75 135 GLY A O 1
ATOM 1078 N N . PRO A 1 136 ? 9.761 -18.855 -0.426 1.00 76.25 136 PRO A N 1
ATOM 1079 C CA . PRO A 1 136 ? 10.669 -19.756 -1.131 1.00 76.25 136 PRO A CA 1
ATOM 1080 C C . PRO A 1 136 ? 10.535 -19.695 -2.658 1.00 76.25 136 PRO A C 1
ATOM 1082 O O . PRO A 1 136 ? 11.559 -19.635 -3.341 1.00 76.25 136 PRO A O 1
ATOM 1085 N N . ARG A 1 137 ? 9.307 -19.657 -3.198 1.00 71.81 137 ARG A N 1
ATOM 1086 C CA . ARG A 1 137 ? 9.070 -19.614 -4.650 1.00 71.81 137 ARG A CA 1
ATOM 1087 C C . ARG A 1 137 ? 9.540 -18.329 -5.312 1.00 71.81 137 ARG A C 1
ATOM 1089 O O . ARG A 1 137 ? 9.926 -18.378 -6.474 1.00 71.81 137 ARG A O 1
ATOM 1096 N N . GLU A 1 138 ? 9.529 -17.194 -4.621 1.00 73.62 138 GLU A N 1
ATOM 1097 C CA . GLU A 1 138 ? 9.959 -15.910 -5.187 1.00 73.62 138 GLU A CA 1
ATOM 1098 C C . GLU A 1 138 ? 11.450 -15.625 -4.957 1.00 73.62 138 GLU A C 1
ATOM 1100 O O . GLU A 1 138 ? 11.986 -14.680 -5.541 1.00 73.62 138 GLU A O 1
ATOM 1105 N N . ARG A 1 139 ? 12.129 -16.417 -4.111 1.00 69.44 139 ARG A N 1
ATOM 1106 C CA . ARG A 1 139 ? 13.580 -16.328 -3.855 1.00 69.44 139 ARG A CA 1
ATOM 1107 C C . ARG A 1 139 ? 14.438 -17.143 -4.826 1.00 69.44 139 ARG A C 1
ATOM 1109 O O . ARG A 1 139 ? 15.624 -16.850 -4.949 1.00 69.44 139 ARG A O 1
ATOM 1116 N N . ASP A 1 140 ? 13.874 -18.136 -5.512 1.00 66.50 140 ASP A N 1
ATOM 1117 C CA . ASP A 1 140 ? 14.564 -18.815 -6.616 1.00 66.50 140 ASP A CA 1
ATOM 1118 C C . ASP A 1 140 ? 14.797 -17.819 -7.772 1.00 66.50 140 ASP A C 1
ATOM 1120 O O . ASP A 1 140 ? 13.917 -17.031 -8.115 1.00 66.50 140 ASP A O 1
ATOM 1124 N N . ALA A 1 141 ? 15.969 -17.857 -8.411 1.00 53.03 141 ALA A N 1
ATOM 1125 C CA . ALA A 1 141 ? 16.278 -17.064 -9.605 1.00 53.03 141 ALA A CA 1
ATOM 1126 C C . ALA A 1 141 ? 15.367 -17.410 -10.804 1.00 53.03 141 ALA A C 1
ATOM 1128 O O . ALA A 1 141 ? 15.240 -16.620 -11.740 1.00 53.03 141 ALA A O 1
ATOM 1129 N N . ARG A 1 142 ? 14.706 -18.578 -10.773 1.00 56.12 142 ARG A N 1
ATOM 1130 C CA . ARG A 1 142 ? 13.625 -18.979 -11.698 1.00 56.12 142 ARG A CA 1
ATOM 1131 C C . ARG A 1 142 ? 12.213 -18.635 -11.181 1.00 56.12 142 ARG A C 1
ATOM 1133 O O . ARG A 1 142 ? 11.217 -18.978 -11.827 1.00 56.12 142 ARG A O 1
ATOM 1140 N N . GLY A 1 143 ? 12.147 -17.993 -10.016 1.00 54.00 143 GLY A N 1
ATOM 1141 C CA . GLY A 1 143 ? 10.999 -17.847 -9.131 1.00 54.00 143 GLY A CA 1
ATOM 1142 C C . GLY A 1 143 ? 9.780 -17.150 -9.727 1.00 54.00 143 GLY A C 1
ATOM 1143 O O . GLY A 1 143 ? 9.860 -16.350 -10.662 1.00 54.00 143 GLY A O 1
ATOM 1144 N N . ALA A 1 144 ? 8.610 -17.534 -9.229 1.00 53.62 144 ALA A N 1
ATOM 1145 C CA . ALA A 1 144 ? 7.321 -17.295 -9.864 1.00 53.62 144 ALA A CA 1
ATOM 1146 C C . ALA A 1 144 ? 6.696 -15.936 -9.520 1.00 53.62 144 ALA A C 1
ATOM 1148 O O . ALA A 1 144 ? 6.288 -15.723 -8.390 1.00 53.62 144 ALA A O 1
ATOM 1149 N N . VAL A 1 145 ? 6.522 -15.065 -10.524 1.00 55.72 145 VAL A N 1
ATOM 1150 C CA . VAL A 1 145 ? 5.572 -13.932 -10.504 1.00 55.72 145 VAL A CA 1
ATOM 1151 C C . VAL A 1 145 ? 5.166 -13.526 -11.935 1.00 55.72 145 VAL A C 1
ATOM 1153 O O . VAL A 1 145 ? 6.033 -13.194 -12.717 1.00 55.72 145 VAL A O 1
ATOM 1156 N N . PRO A 1 146 ? 3.906 -13.424 -12.362 1.00 57.34 146 PRO A N 1
ATOM 1157 C CA . PRO A 1 146 ? 2.773 -14.262 -12.023 1.00 57.34 146 PRO A CA 1
ATOM 1158 C C . PRO A 1 146 ? 2.991 -15.709 -12.494 1.00 57.34 146 PRO A C 1
ATOM 1160 O O . PRO A 1 146 ? 3.567 -15.981 -13.557 1.00 57.34 146 PRO A O 1
ATOM 1163 N N . TRP A 1 147 ? 2.501 -16.654 -11.696 1.00 56.28 147 TRP A N 1
ATOM 1164 C CA . TRP A 1 147 ? 2.275 -18.021 -12.149 1.00 56.28 147 TRP A CA 1
ATOM 1165 C C . TRP A 1 147 ? 0.899 -18.052 -12.819 1.00 56.28 147 TRP A C 1
ATOM 1167 O O . TRP A 1 147 ? -0.104 -17.740 -12.183 1.00 56.28 147 TRP A O 1
ATOM 1177 N N . ARG A 1 148 ? 0.840 -18.344 -14.122 1.00 55.88 148 ARG A N 1
ATOM 1178 C CA . ARG A 1 148 ? -0.437 -18.463 -14.834 1.00 55.88 148 ARG A CA 1
ATOM 1179 C C . ARG A 1 148 ? -0.903 -19.918 -14.833 1.00 55.88 148 ARG A C 1
ATOM 1181 O O . ARG A 1 148 ? -0.116 -20.800 -15.164 1.00 55.88 148 ARG A O 1
ATOM 1188 N N . ASP A 1 149 ? -2.189 -20.074 -14.524 1.00 51.28 149 ASP A N 1
ATOM 1189 C CA . ASP A 1 149 ? -3.088 -21.214 -14.736 1.00 51.28 149 ASP A CA 1
ATOM 1190 C C . ASP A 1 149 ? -2.725 -22.551 -14.074 1.00 51.28 149 ASP A C 1
ATOM 1192 O O . ASP A 1 149 ? -2.204 -23.474 -14.695 1.00 51.28 149 ASP A O 1
ATOM 1196 N N . SER A 1 150 ? -3.165 -22.711 -12.826 1.00 51.88 150 SER A N 1
ATOM 1197 C CA . SER A 1 150 ? -3.619 -24.016 -12.313 1.00 51.88 150 SER A CA 1
ATOM 1198 C C . SER A 1 150 ? -5.072 -23.989 -11.815 1.00 51.88 150 SER A C 1
ATOM 1200 O O . SER A 1 150 ? -5.525 -24.948 -11.196 1.00 51.88 150 SER A O 1
ATOM 1202 N N . GLY A 1 151 ? -5.807 -22.899 -12.074 1.00 62.12 151 GLY A N 1
ATOM 1203 C CA . GLY A 1 151 ? -7.172 -22.670 -11.594 1.00 62.12 151 GLY A CA 1
ATOM 1204 C C . GLY A 1 151 ? -8.163 -22.308 -12.711 1.00 62.12 151 GLY A C 1
ATOM 1205 O O . GLY A 1 151 ? -7.802 -22.321 -13.888 1.00 62.12 151 GLY A O 1
ATOM 1206 N N . PRO A 1 152 ? -9.429 -22.007 -12.367 1.00 67.50 152 PRO A N 1
ATOM 1207 C CA . PRO A 1 152 ? -10.439 -21.586 -13.337 1.00 67.50 152 PRO A CA 1
ATOM 1208 C C . PRO A 1 152 ? -9.999 -20.329 -14.112 1.00 67.50 152 PRO A C 1
ATOM 1210 O O . PRO A 1 152 ? -9.189 -19.550 -13.600 1.00 67.50 152 PRO A O 1
ATOM 1213 N N . PRO A 1 153 ? -10.544 -20.090 -15.323 1.00 65.75 153 PRO A N 1
ATOM 1214 C CA . PRO A 1 153 ? -10.184 -18.934 -16.139 1.00 65.75 153 PRO A CA 1
ATOM 1215 C C . PRO A 1 153 ? -10.256 -17.627 -15.338 1.00 65.75 153 PRO A C 1
ATOM 1217 O O . PRO A 1 153 ? -11.328 -17.226 -14.893 1.00 65.75 153 PRO A O 1
ATOM 1220 N N . GLY A 1 154 ? -9.109 -16.966 -15.164 1.00 66.25 154 GLY A N 1
ATOM 1221 C CA . GLY A 1 154 ? -8.997 -15.697 -14.435 1.00 66.25 154 GLY A CA 1
ATOM 1222 C C . GLY A 1 154 ? -8.338 -15.783 -13.055 1.00 66.25 154 GLY A C 1
ATOM 1223 O O . GLY A 1 154 ? -8.030 -14.735 -12.493 1.00 66.25 154 GLY A O 1
ATOM 1224 N N . ALA A 1 155 ? -8.061 -16.981 -12.530 1.00 68.50 155 ALA A N 1
ATOM 1225 C CA . ALA A 1 155 ? -7.273 -17.136 -11.309 1.00 68.50 155 ALA A CA 1
ATOM 1226 C C . ALA A 1 155 ? -5.774 -16.955 -11.613 1.00 68.50 155 ALA A C 1
ATOM 1228 O O . ALA A 1 155 ? -5.177 -17.739 -12.353 1.00 68.50 155 ALA A O 1
ATOM 1229 N N . VAL A 1 156 ? -5.168 -15.902 -11.063 1.00 74.62 156 VAL A N 1
ATOM 1230 C CA . VAL A 1 156 ? -3.728 -15.638 -11.176 1.00 74.62 156 VAL A CA 1
ATOM 1231 C C . VAL A 1 156 ? -3.173 -15.382 -9.786 1.00 74.62 156 VAL A C 1
ATOM 1233 O O . VAL A 1 156 ? -3.542 -14.394 -9.152 1.00 74.62 156 VAL A O 1
ATOM 1236 N N . ASP A 1 157 ? -2.246 -16.234 -9.359 1.00 76.31 157 ASP A N 1
ATOM 1237 C CA . ASP A 1 157 ? -1.538 -16.052 -8.099 1.00 76.31 157 ASP A CA 1
ATOM 1238 C C . ASP A 1 157 ? -0.323 -15.147 -8.318 1.00 76.31 157 ASP A C 1
ATOM 1240 O O . ASP A 1 157 ? 0.595 -15.435 -9.102 1.00 76.31 157 ASP A O 1
ATOM 1244 N N . TRP A 1 158 ? -0.332 -14.022 -7.614 1.00 80.88 158 TRP A N 1
ATOM 1245 C CA . TRP A 1 158 ? 0.749 -13.050 -7.591 1.00 80.88 158 TRP A CA 1
ATOM 1246 C C . TRP A 1 158 ? 1.510 -13.192 -6.282 1.00 80.88 158 TRP A C 1
ATOM 1248 O O . TRP A 1 158 ? 0.922 -12.990 -5.227 1.00 80.88 158 TRP A O 1
ATOM 1258 N N . PHE A 1 159 ? 2.808 -13.502 -6.362 1.00 82.25 159 PHE A N 1
ATOM 1259 C CA . PHE A 1 159 ? 3.673 -13.686 -5.189 1.00 82.25 159 PHE A CA 1
ATOM 1260 C C . PHE A 1 159 ? 3.062 -14.642 -4.134 1.00 82.25 159 PHE A C 1
ATOM 1262 O O . PHE A 1 159 ? 2.856 -14.230 -2.993 1.00 82.25 159 PHE A O 1
ATOM 1269 N N . PRO A 1 160 ? 2.723 -15.892 -4.509 1.00 80.94 160 PRO A N 1
ATOM 1270 C CA . PRO A 1 160 ? 1.951 -16.812 -3.668 1.00 80.94 160 PRO A CA 1
ATOM 1271 C C . PRO A 1 160 ? 2.570 -17.126 -2.302 1.00 80.94 160 PRO A C 1
ATOM 1273 O O . PRO A 1 160 ? 1.819 -17.386 -1.366 1.00 80.94 160 PRO A O 1
ATOM 1276 N N . ASP A 1 161 ? 3.900 -17.112 -2.170 1.00 83.69 161 ASP A N 1
ATOM 1277 C CA . ASP A 1 161 ? 4.545 -17.360 -0.876 1.00 83.69 161 ASP A CA 1
ATOM 1278 C C . ASP A 1 161 ? 4.988 -16.056 -0.181 1.00 83.69 161 ASP A C 1
ATOM 1280 O O . ASP A 1 161 ? 5.623 -16.104 0.878 1.00 83.69 161 ASP A O 1
ATOM 1284 N N . ALA A 1 162 ? 4.703 -14.881 -0.756 1.00 85.94 162 ALA A N 1
ATOM 1285 C CA . ALA A 1 162 ? 5.038 -13.617 -0.114 1.00 85.94 162 ALA A CA 1
ATOM 1286 C C . ALA A 1 162 ? 4.072 -13.303 1.031 1.00 85.94 162 ALA A C 1
ATOM 1288 O O . ALA A 1 162 ? 2.854 -13.402 0.900 1.00 85.94 162 ALA A O 1
ATOM 1289 N N . ALA A 1 163 ? 4.637 -12.846 2.143 1.00 88.19 163 ALA A N 1
ATOM 1290 C CA . ALA A 1 163 ? 3.890 -12.350 3.286 1.00 88.19 163 ALA A CA 1
ATOM 1291 C C . ALA A 1 163 ? 4.130 -10.845 3.415 1.00 88.19 163 ALA A C 1
ATOM 1293 O O . ALA A 1 163 ? 5.263 -10.409 3.640 1.00 88.19 163 ALA A O 1
ATOM 1294 N N . VAL A 1 164 ? 3.062 -10.065 3.257 1.00 89.81 164 VAL A N 1
ATOM 1295 C CA . VAL A 1 164 ? 3.057 -8.604 3.390 1.00 89.81 164 VAL A CA 1
ATOM 1296 C C . VAL A 1 164 ? 1.865 -8.178 4.240 1.00 89.81 164 VAL A C 1
ATOM 1298 O O . VAL A 1 164 ? 0.801 -8.792 4.164 1.00 89.81 164 VAL A O 1
ATOM 1301 N N . ASN A 1 165 ? 2.023 -7.111 5.021 1.00 92.38 165 ASN A N 1
ATOM 1302 C CA . ASN A 1 165 ? 0.918 -6.489 5.740 1.00 92.38 165 ASN A CA 1
ATOM 1303 C C . ASN A 1 165 ? 0.648 -5.084 5.183 1.00 92.38 165 ASN A C 1
ATOM 1305 O O . ASN A 1 165 ? 1.555 -4.265 5.034 1.00 92.38 165 ASN A O 1
ATOM 1309 N N . HIS A 1 166 ? -0.613 -4.803 4.849 1.00 92.56 166 HIS A N 1
ATOM 1310 C CA . HIS A 1 166 ? -0.980 -3.533 4.225 1.00 92.56 166 HIS A CA 1
ATOM 1311 C C . HIS A 1 166 ? -0.837 -2.344 5.186 1.00 92.56 166 HIS A C 1
ATOM 1313 O O . HIS A 1 166 ? -0.366 -1.280 4.782 1.00 92.56 166 HIS A O 1
ATOM 1319 N N . ALA A 1 167 ? -1.193 -2.528 6.460 1.00 95.44 167 ALA A N 1
ATOM 1320 C CA . ALA A 1 167 ? -1.028 -1.495 7.473 1.00 95.44 167 ALA A CA 1
ATOM 1321 C C . ALA A 1 167 ? 0.456 -1.221 7.750 1.00 95.44 167 ALA A C 1
ATOM 1323 O O . ALA A 1 167 ? 0.859 -0.063 7.791 1.00 95.44 167 ALA A O 1
ATOM 1324 N N . GLU A 1 168 ? 1.285 -2.265 7.833 1.00 92.56 168 GLU A N 1
ATOM 1325 C CA . GLU A 1 168 ? 2.742 -2.134 7.960 1.00 92.56 168 GLU A CA 1
ATOM 1326 C C . GLU A 1 168 ? 3.344 -1.365 6.776 1.00 92.56 168 GLU A C 1
ATOM 1328 O O . GLU A 1 168 ? 4.123 -0.438 6.969 1.00 92.56 168 GLU A O 1
ATOM 1333 N N . LEU A 1 169 ? 2.930 -1.666 5.540 1.00 90.94 169 LEU A N 1
ATOM 1334 C CA . LEU A 1 169 ? 3.371 -0.931 4.350 1.00 90.94 169 LEU A CA 1
ATOM 1335 C C . LEU A 1 169 ? 3.105 0.577 4.450 1.00 90.94 169 LEU A C 1
ATOM 1337 O O . LEU A 1 169 ? 3.936 1.398 4.037 1.00 90.94 169 LEU A O 1
ATOM 1341 N N . LEU A 1 170 ? 1.938 0.950 4.964 1.00 93.88 170 LEU A N 1
ATOM 1342 C CA . LEU A 1 170 ? 1.512 2.343 5.018 1.00 93.88 170 LEU A CA 1
ATOM 1343 C C . LEU A 1 170 ? 2.015 3.076 6.257 1.00 93.88 170 LEU A C 1
ATOM 1345 O O . LEU A 1 170 ? 2.249 4.279 6.165 1.00 93.88 170 LEU A O 1
ATOM 1349 N N . LEU A 1 171 ? 2.239 2.377 7.366 1.00 94.75 171 LEU A N 1
ATOM 1350 C CA . LEU A 1 171 ? 2.657 2.986 8.623 1.00 94.75 171 LEU A CA 1
ATOM 1351 C C 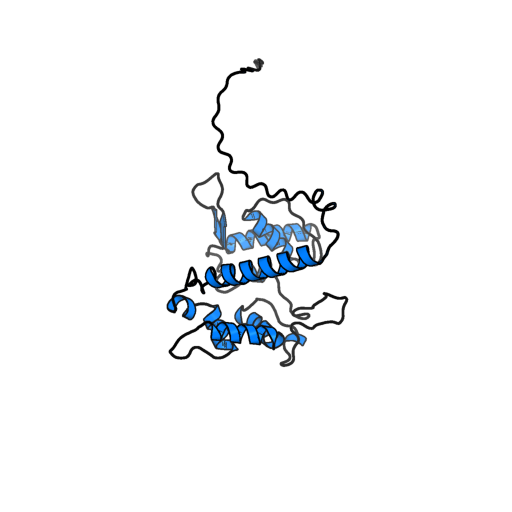. LEU A 1 171 ? 4.163 2.900 8.837 1.00 94.75 171 LEU A C 1
ATOM 1353 O O . LEU A 1 171 ? 4.736 3.865 9.309 1.00 94.75 171 LEU A O 1
ATOM 1357 N N . GLU A 1 172 ? 4.850 1.843 8.418 1.00 91.00 172 GLU A N 1
ATOM 1358 C CA . GLU A 1 172 ? 6.266 1.640 8.742 1.00 91.00 172 GLU A CA 1
ATOM 1359 C C . GLU A 1 172 ? 7.231 2.128 7.654 1.00 91.00 172 GLU A C 1
ATOM 1361 O O . GLU A 1 172 ? 6.911 2.200 6.460 1.00 91.00 172 GLU A O 1
ATOM 1366 N N . GLY A 1 173 ? 8.447 2.491 8.072 1.00 88.06 173 GLY A N 1
ATOM 1367 C CA . GLY A 1 173 ? 9.564 2.811 7.181 1.00 88.06 173 GLY A CA 1
ATOM 1368 C C . GLY A 1 173 ? 10.297 4.121 7.496 1.00 88.06 173 GLY A C 1
ATOM 1369 O O . GLY A 1 173 ? 9.795 4.980 8.219 1.00 88.06 173 GLY A O 1
ATOM 1370 N N . PRO A 1 174 ? 11.485 4.326 6.896 1.00 88.19 174 PRO A N 1
ATOM 1371 C CA . PRO A 1 174 ? 12.418 5.397 7.272 1.00 88.19 174 PRO A CA 1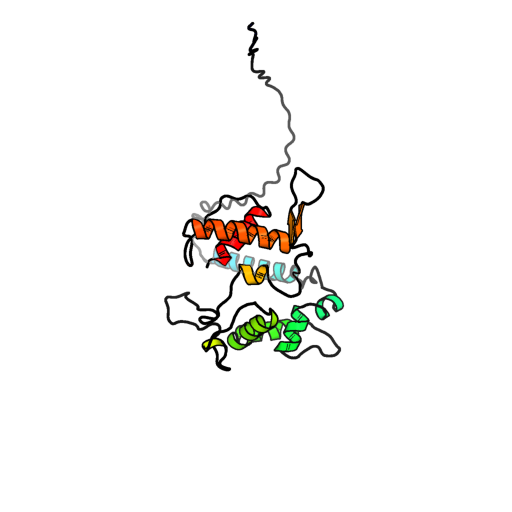
ATOM 1372 C C . PRO A 1 174 ? 11.910 6.817 6.984 1.00 88.19 174 PRO A C 1
ATOM 1374 O O . PRO A 1 174 ? 12.474 7.786 7.478 1.00 88.19 174 PRO A O 1
ATOM 1377 N N . HIS A 1 175 ? 10.864 6.960 6.170 1.00 88.81 175 HIS A N 1
ATOM 1378 C CA . HIS A 1 175 ? 10.263 8.253 5.826 1.00 88.81 175 HIS A CA 1
ATOM 1379 C C . HIS A 1 175 ? 8.997 8.565 6.637 1.00 88.81 175 HIS A C 1
ATOM 1381 O O . HIS A 1 175 ? 8.310 9.540 6.333 1.00 88.81 175 HIS A O 1
ATOM 1387 N N . LYS A 1 176 ? 8.681 7.741 7.643 1.00 94.38 176 LYS A N 1
ATOM 1388 C CA . LYS A 1 176 ? 7.454 7.816 8.444 1.00 94.38 176 LYS A CA 1
ATOM 1389 C C . LYS A 1 176 ? 7.730 7.896 9.962 1.00 94.38 176 LYS A C 1
ATOM 1391 O O . LYS A 1 176 ? 7.082 7.173 10.716 1.00 94.38 176 LYS A O 1
ATOM 1396 N N . PRO A 1 177 ? 8.704 8.691 10.443 1.00 96.44 177 PRO A N 1
ATOM 1397 C CA . PRO A 1 177 ? 8.914 8.860 11.879 1.00 96.44 177 PRO A CA 1
ATOM 1398 C C . PRO A 1 177 ? 7.671 9.483 12.537 1.00 96.44 177 PRO A C 1
ATOM 1400 O O . PRO A 1 177 ? 6.846 10.095 11.853 1.00 96.44 177 PRO A O 1
ATOM 1403 N N . ASP A 1 178 ? 7.508 9.282 13.844 1.00 98.06 178 ASP A N 1
ATOM 1404 C CA . ASP A 1 178 ? 6.266 9.587 14.569 1.00 98.06 178 ASP A CA 1
ATOM 1405 C C . ASP A 1 178 ? 5.839 11.055 14.475 1.00 98.06 178 ASP A C 1
ATOM 1407 O O . ASP A 1 178 ? 4.643 11.345 14.441 1.00 98.06 178 ASP A O 1
ATOM 1411 N N . GLU A 1 179 ? 6.802 11.969 14.401 1.00 97.69 179 GLU A N 1
ATOM 1412 C CA . GLU A 1 179 ? 6.612 13.413 14.306 1.00 97.69 179 GLU A CA 1
ATOM 1413 C C . GLU A 1 179 ? 6.185 13.892 12.912 1.00 97.69 179 GLU A C 1
ATOM 1415 O O . GLU A 1 179 ? 5.658 14.996 12.772 1.00 97.69 179 GLU A O 1
ATOM 1420 N N . ASN A 1 180 ? 6.384 13.079 11.872 1.00 97.75 180 ASN A N 1
ATOM 1421 C CA . ASN A 1 180 ? 6.039 13.477 10.513 1.00 97.75 180 ASN A CA 1
ATOM 1422 C C . ASN A 1 180 ? 4.528 13.436 10.289 1.00 97.75 180 ASN A C 1
ATOM 1424 O O . ASN A 1 180 ? 3.824 12.560 10.789 1.00 97.75 180 ASN A O 1
ATOM 1428 N N . LEU A 1 181 ? 4.037 14.348 9.452 1.00 97.50 181 LEU A N 1
ATOM 1429 C CA . LEU A 1 181 ? 2.640 14.371 9.032 1.00 97.50 181 LEU A CA 1
ATOM 1430 C C . LEU A 1 181 ? 2.294 13.147 8.175 1.00 97.50 181 LEU A C 1
ATOM 1432 O O . LEU A 1 181 ? 2.954 12.869 7.171 1.00 97.50 181 LEU A O 1
ATOM 1436 N N . ALA A 1 182 ? 1.226 12.452 8.566 1.00 97.38 182 ALA A N 1
ATOM 1437 C CA . ALA A 1 182 ? 0.645 11.333 7.834 1.00 97.38 182 ALA A CA 1
ATOM 1438 C C . ALA A 1 182 ? -0.611 11.760 7.067 1.00 97.38 182 ALA A C 1
ATOM 1440 O O . ALA A 1 182 ? -0.748 11.442 5.886 1.00 97.38 182 ALA A O 1
ATOM 1441 N N . LEU A 1 183 ? -1.517 12.495 7.723 1.00 97.12 183 LEU A N 1
ATOM 1442 C CA . LEU A 1 183 ? -2.799 12.911 7.153 1.00 97.12 183 LEU A CA 1
ATOM 1443 C C . LEU A 1 183 ? -3.043 14.409 7.359 1.00 97.12 183 LEU A C 1
ATOM 1445 O O . LEU A 1 183 ? -2.756 14.965 8.418 1.00 97.12 183 LEU A O 1
ATOM 1449 N N . LEU A 1 184 ? -3.637 15.033 6.341 1.00 95.81 184 LEU A N 1
ATOM 1450 C CA . LEU A 1 184 ? -4.199 16.380 6.391 1.00 95.81 184 LEU A CA 1
ATOM 1451 C C . LEU A 1 184 ? -5.694 16.278 6.093 1.00 95.81 184 LEU A C 1
ATOM 1453 O O . LEU A 1 184 ? -6.087 16.035 4.951 1.00 95.81 184 LEU A O 1
ATOM 1457 N N . SER A 1 185 ? -6.525 16.443 7.118 1.00 94.12 185 SER A N 1
ATOM 1458 C CA . SER A 1 185 ? -7.979 16.332 6.990 1.00 94.12 185 SER A CA 1
ATOM 1459 C C . SER A 1 185 ? -8.605 17.712 6.849 1.00 94.12 185 SER A C 1
ATOM 1461 O O . SER A 1 185 ? -8.528 18.540 7.755 1.00 94.12 185 SER A O 1
ATOM 1463 N N . TYR A 1 186 ? -9.256 17.956 5.717 1.00 93.69 186 TYR A N 1
ATOM 1464 C CA . TYR A 1 186 ? -9.992 19.190 5.461 1.00 93.69 186 TYR A CA 1
ATOM 1465 C C . TYR A 1 186 ? -11.477 18.963 5.716 1.00 93.69 186 TYR A C 1
ATOM 1467 O O . TYR A 1 186 ? -12.038 17.954 5.294 1.00 93.69 186 TYR A O 1
ATOM 1475 N N . THR A 1 187 ? -12.120 19.916 6.385 1.00 89.69 187 THR A N 1
ATOM 1476 C CA . THR A 1 187 ? -13.563 19.879 6.640 1.00 89.69 187 THR A CA 1
ATOM 1477 C C . THR A 1 187 ? -14.180 21.218 6.274 1.00 89.69 187 THR A C 1
ATOM 1479 O O . THR A 1 187 ? -13.521 22.250 6.322 1.00 89.69 187 THR A O 1
ATOM 1482 N N . GLU A 1 188 ? -15.469 21.227 5.964 1.00 91.06 188 GLU A N 1
ATOM 1483 C CA . GLU A 1 188 ? -16.225 22.459 5.702 1.00 91.06 188 GLU A CA 1
ATOM 1484 C C . GLU A 1 188 ? -16.366 23.385 6.924 1.00 91.06 188 GLU A C 1
ATOM 1486 O O . GLU A 1 188 ? -16.784 24.532 6.788 1.00 91.06 188 GLU A O 1
ATOM 1491 N N . ARG A 1 189 ? -16.029 22.897 8.125 1.00 88.50 189 ARG A N 1
ATOM 1492 C CA . ARG A 1 189 ? -16.193 23.627 9.392 1.00 88.50 189 ARG A CA 1
ATOM 1493 C C . ARG A 1 189 ? -14.990 24.490 9.758 1.00 88.50 189 ARG A C 1
ATOM 1495 O O . ARG A 1 189 ? -15.112 25.343 10.631 1.00 88.50 189 ARG A O 1
ATOM 1502 N N . SER A 1 190 ? -13.835 24.255 9.139 1.00 88.94 190 SER A N 1
ATOM 1503 C CA . SER A 1 190 ? -12.584 24.940 9.462 1.00 88.94 190 SER A CA 1
ATOM 1504 C C . SER A 1 190 ? -11.816 25.286 8.195 1.00 88.94 190 SER A C 1
ATOM 1506 O O . SER A 1 190 ? -11.726 24.482 7.273 1.00 88.94 190 SER A O 1
ATOM 1508 N N . ALA A 1 191 ? -11.214 26.475 8.176 1.00 87.44 191 ALA A N 1
ATOM 1509 C CA . ALA A 1 191 ? -10.297 26.873 7.112 1.00 87.44 191 ALA A CA 1
ATOM 1510 C C . ALA A 1 191 ? -8.931 26.169 7.220 1.00 87.44 191 ALA A C 1
ATOM 1512 O O . ALA A 1 191 ? -8.276 25.948 6.204 1.00 87.44 191 ALA A O 1
ATOM 1513 N N . ALA A 1 192 ? -8.501 25.823 8.437 1.00 93.12 192 ALA A N 1
ATOM 1514 C CA . ALA A 1 192 ? -7.257 25.096 8.672 1.00 93.12 192 ALA A CA 1
ATOM 1515 C C . ALA A 1 192 ? -7.504 23.577 8.665 1.00 93.12 192 ALA A C 1
ATOM 1517 O O . ALA A 1 192 ? -8.519 23.137 9.228 1.00 93.12 192 ALA A O 1
ATOM 1518 N N . PRO A 1 193 ? -6.601 22.776 8.065 1.00 93.75 193 PRO A N 1
ATOM 1519 C CA . PRO A 1 193 ? -6.692 21.326 8.129 1.00 93.75 193 PRO A CA 1
ATOM 1520 C C . PRO A 1 193 ? -6.415 20.815 9.543 1.00 93.75 193 PRO A C 1
ATOM 1522 O O . PRO A 1 193 ? -5.662 21.415 10.309 1.00 93.75 193 PRO A O 1
ATOM 1525 N N . VAL A 1 194 ? -6.996 19.663 9.866 1.00 93.12 194 VAL A N 1
ATOM 1526 C CA . VAL A 1 194 ? -6.566 18.862 11.011 1.00 93.12 194 VAL A CA 1
ATOM 1527 C C . VAL A 1 194 ? -5.362 18.040 10.576 1.00 93.12 194 VAL A C 1
ATOM 1529 O O . VAL A 1 194 ? -5.446 17.241 9.640 1.00 93.12 194 VAL A O 1
ATOM 1532 N N . GLU A 1 195 ? -4.247 18.253 11.257 1.00 95.81 195 GLU A N 1
ATOM 1533 C CA . GLU A 1 195 ? -2.992 17.558 11.012 1.00 95.81 195 GLU A CA 1
ATOM 1534 C C . GLU A 1 195 ? -2.896 16.316 11.904 1.00 95.81 195 GLU A C 1
ATOM 1536 O O . GLU A 1 195 ? -3.116 16.384 13.112 1.00 95.81 195 GLU A O 1
ATOM 1541 N N . THR A 1 196 ? -2.583 15.162 11.320 1.00 97.44 196 THR A N 1
ATOM 1542 C CA . THR A 1 196 ? -2.356 13.914 12.062 1.00 97.44 196 THR A CA 1
ATOM 1543 C C . THR A 1 196 ? -0.978 13.383 11.718 1.00 97.44 196 THR A C 1
ATOM 1545 O O . THR A 1 196 ? -0.681 13.125 10.547 1.00 97.44 196 THR A O 1
ATOM 1548 N N . THR A 1 197 ? -0.130 13.228 12.732 1.00 98.31 197 THR A N 1
ATOM 1549 C CA . THR A 1 197 ? 1.209 12.663 12.561 1.00 98.31 197 THR A CA 1
ATOM 1550 C C . THR A 1 197 ? 1.162 11.140 12.443 1.00 98.31 197 THR A C 1
ATOM 1552 O O . THR A 1 197 ? 0.152 10.510 12.770 1.00 98.31 197 THR A O 1
ATOM 1555 N N . TYR A 1 198 ? 2.252 10.524 11.987 1.00 98.38 198 TYR A N 1
ATOM 1556 C CA . TYR A 1 198 ? 2.357 9.066 11.934 1.00 98.38 198 TYR A CA 1
ATOM 1557 C C . TYR A 1 198 ? 2.233 8.425 13.317 1.00 98.38 198 TYR A C 1
ATOM 1559 O O . TYR A 1 198 ? 1.536 7.421 13.433 1.00 98.38 198 TYR A O 1
ATOM 1567 N N . GLY A 1 199 ? 2.827 9.012 14.361 1.00 98.25 199 GLY A N 1
ATOM 1568 C CA . GLY A 1 199 ? 2.717 8.495 15.728 1.00 98.25 199 GLY A CA 1
ATOM 1569 C C . GLY A 1 199 ? 1.270 8.496 16.219 1.00 98.25 199 GLY A C 1
ATOM 1570 O O . GLY A 1 199 ? 0.752 7.463 16.638 1.00 98.25 199 GLY A O 1
ATOM 1571 N N . ALA A 1 200 ? 0.567 9.619 16.042 1.00 98.19 200 ALA A N 1
ATOM 1572 C CA . ALA A 1 200 ? -0.845 9.730 16.405 1.00 98.19 200 ALA A CA 1
ATOM 1573 C C . ALA A 1 200 ? -1.729 8.748 15.615 1.00 98.19 200 ALA A C 1
ATOM 1575 O O . ALA A 1 200 ? -2.641 8.133 16.172 1.00 98.19 200 ALA A O 1
ATOM 1576 N N . LEU A 1 201 ? -1.445 8.567 14.320 1.00 98.38 201 LEU A N 1
ATOM 1577 C CA . LEU A 1 201 ? -2.161 7.606 13.487 1.00 98.38 201 LEU A CA 1
ATOM 1578 C C . LEU A 1 201 ? -1.901 6.161 13.934 1.00 98.38 201 LEU A C 1
ATOM 1580 O O . LEU A 1 201 ? -2.850 5.388 14.035 1.00 98.38 201 LEU A O 1
ATOM 1584 N N . ARG A 1 202 ? -0.650 5.788 14.234 1.00 98.25 202 ARG A N 1
ATOM 1585 C CA . ARG A 1 202 ? -0.297 4.452 14.746 1.00 98.25 202 ARG A CA 1
ATOM 1586 C C . ARG A 1 202 ? -0.992 4.152 16.067 1.00 98.25 202 ARG A C 1
ATOM 1588 O O . ARG A 1 202 ? -1.502 3.049 16.238 1.00 98.25 202 ARG A O 1
ATOM 1595 N N . GLU A 1 203 ? -1.042 5.119 16.978 1.00 98.25 203 GLU A N 1
ATOM 1596 C CA . GLU A 1 203 ? -1.753 4.965 18.247 1.00 98.25 203 GLU A CA 1
ATOM 1597 C C . GLU A 1 203 ? -3.249 4.713 18.038 1.00 98.25 203 GLU A C 1
ATOM 1599 O O . GLU A 1 203 ? -3.809 3.797 18.641 1.00 98.25 203 GLU A O 1
ATOM 1604 N N . GLU A 1 204 ? -3.899 5.491 17.168 1.00 98.25 204 GLU A N 1
ATOM 1605 C CA . GLU A 1 204 ? -5.321 5.309 16.862 1.00 98.25 204 GLU A CA 1
ATOM 1606 C C . GLU A 1 204 ? -5.588 3.959 16.189 1.00 98.25 204 GLU A C 1
ATOM 1608 O O . GLU A 1 204 ? -6.486 3.222 16.600 1.00 98.25 204 GLU A O 1
ATOM 1613 N N . VAL A 1 205 ? -4.757 3.579 15.216 1.00 98.56 205 VAL A N 1
ATOM 1614 C CA . VAL A 1 205 ? -4.807 2.256 14.578 1.00 98.56 205 VAL A CA 1
ATOM 1615 C C . VAL A 1 205 ? -4.632 1.147 15.613 1.00 98.56 205 VAL A C 1
ATOM 1617 O O . VAL A 1 205 ? -5.380 0.172 15.592 1.00 98.56 205 VAL A O 1
ATOM 1620 N N . GLY A 1 206 ? -3.691 1.297 16.547 1.00 98.25 206 GLY A N 1
ATOM 1621 C CA . GLY A 1 206 ? -3.452 0.343 17.628 1.00 98.25 206 GLY A CA 1
ATOM 1622 C C . GLY A 1 206 ? -4.662 0.180 18.548 1.00 98.25 206 GLY A C 1
ATOM 1623 O O . GLY A 1 206 ? -5.042 -0.950 18.860 1.00 98.25 206 GLY A O 1
ATOM 1624 N N . ARG A 1 207 ? -5.316 1.287 18.930 1.00 98.50 207 ARG A N 1
ATOM 1625 C CA . ARG A 1 207 ? -6.550 1.264 19.734 1.00 98.50 207 ARG A CA 1
ATOM 1626 C C . ARG A 1 207 ? -7.686 0.545 19.012 1.00 98.50 207 ARG A C 1
ATOM 1628 O O . ARG A 1 207 ? -8.292 -0.361 19.582 1.00 98.50 207 ARG A O 1
ATOM 1635 N N . LEU A 1 208 ? -7.948 0.910 17.758 1.00 98.31 208 LEU A N 1
ATOM 1636 C CA . LEU A 1 208 ? -9.012 0.304 16.953 1.00 98.31 208 LEU A CA 1
ATOM 1637 C C . LEU A 1 208 ? -8.745 -1.181 16.697 1.00 98.31 208 LEU A C 1
ATOM 1639 O O . LEU A 1 208 ? -9.647 -2.004 16.834 1.00 98.31 208 LEU A O 1
ATOM 1643 N N . ARG A 1 209 ? -7.493 -1.543 16.399 1.00 98.31 209 ARG A N 1
ATOM 1644 C CA . ARG A 1 209 ? -7.066 -2.936 16.236 1.00 98.31 209 ARG A CA 1
ATOM 1645 C C . ARG A 1 209 ? -7.335 -3.744 17.502 1.00 98.31 209 ARG A C 1
ATOM 1647 O O . ARG A 1 209 ? -7.855 -4.851 17.404 1.00 98.31 209 ARG A O 1
ATOM 1654 N N . ALA A 1 210 ? -6.964 -3.216 18.668 1.00 98.56 210 ALA A N 1
ATOM 1655 C CA . ALA A 1 210 ? -7.175 -3.896 19.941 1.00 98.56 210 ALA A CA 1
ATOM 1656 C C . ALA A 1 210 ? -8.668 -4.121 20.221 1.00 98.56 210 ALA A C 1
ATOM 1658 O O . ALA A 1 210 ? -9.036 -5.208 20.657 1.00 98.56 210 ALA A O 1
ATOM 1659 N N . GLY A 1 211 ? -9.519 -3.137 19.910 1.00 98.44 211 GLY A N 1
ATOM 1660 C CA . GLY A 1 211 ? -10.975 -3.279 19.993 1.00 98.44 211 GLY A CA 1
ATOM 1661 C C . GLY A 1 211 ? -11.510 -4.377 19.071 1.00 98.44 211 GLY A C 1
ATOM 1662 O O . GLY A 1 211 ? -12.162 -5.302 19.540 1.00 98.44 211 GLY A O 1
ATOM 1663 N N . LEU A 1 212 ? -11.150 -4.338 17.783 1.00 98.25 212 LEU A N 1
ATOM 1664 C CA . LEU A 1 212 ? -11.560 -5.359 16.810 1.00 98.25 212 LEU A CA 1
ATOM 1665 C C . LEU A 1 212 ? -11.116 -6.769 17.231 1.00 98.25 212 LEU A C 1
ATOM 1667 O O . LEU A 1 212 ? -11.896 -7.714 17.154 1.00 98.25 212 LEU A O 1
ATOM 1671 N N . ALA A 1 213 ? -9.880 -6.913 17.712 1.00 98.38 213 ALA A N 1
ATOM 1672 C CA . ALA A 1 213 ? -9.368 -8.193 18.191 1.00 98.38 213 ALA A CA 1
ATOM 1673 C C . ALA A 1 213 ? -10.098 -8.683 19.455 1.00 98.38 213 ALA A C 1
ATOM 1675 O O . ALA A 1 213 ? -10.355 -9.878 19.583 1.00 98.38 213 ALA A O 1
ATOM 1676 N N . ALA A 1 214 ? -10.449 -7.779 20.376 1.00 98.44 214 ALA A N 1
ATOM 1677 C CA . ALA A 1 214 ? -11.229 -8.111 21.570 1.00 98.44 214 ALA A CA 1
ATOM 1678 C C . ALA A 1 214 ? -12.653 -8.578 21.224 1.00 98.44 214 ALA A C 1
ATOM 1680 O O . ALA A 1 214 ? -13.179 -9.468 21.891 1.00 98.44 214 ALA A O 1
ATOM 1681 N N . ASP A 1 215 ? -13.225 -8.050 20.141 1.00 97.69 215 ASP A N 1
ATOM 1682 C CA . ASP A 1 215 ? -14.509 -8.485 19.580 1.00 97.69 215 ASP A CA 1
ATOM 1683 C C . ASP A 1 215 ? -14.400 -9.772 18.734 1.00 97.69 215 ASP A C 1
ATOM 1685 O O . ASP A 1 215 ? -15.389 -10.245 18.173 1.00 97.69 215 ASP A O 1
ATOM 1689 N N . GLY A 1 216 ? -13.207 -10.375 18.660 1.00 97.94 216 GLY A N 1
ATOM 1690 C CA . GLY A 1 216 ? -12.966 -11.669 18.022 1.00 97.94 216 GLY A CA 1
ATOM 1691 C C . GLY A 1 216 ? -12.643 -11.613 16.529 1.00 97.94 216 GLY A C 1
ATOM 1692 O O . GLY A 1 216 ? -12.605 -12.665 15.896 1.00 97.94 216 GLY A O 1
ATOM 1693 N N . VAL A 1 217 ? -12.396 -10.429 15.960 1.00 98.31 217 VAL A N 1
ATOM 1694 C CA . VAL A 1 217 ? -12.012 -10.282 14.547 1.00 98.31 217 VAL A CA 1
ATOM 1695 C C . VAL A 1 217 ? -10.609 -10.842 14.318 1.00 98.31 217 VAL A C 1
ATOM 1697 O O . VAL A 1 217 ? -9.652 -10.443 14.989 1.00 98.31 217 VAL A O 1
ATOM 1700 N N . GLY A 1 218 ? -10.474 -11.722 13.327 1.00 96.62 218 GLY A N 1
ATOM 1701 C CA . GLY A 1 218 ? -9.199 -12.314 12.930 1.00 96.62 218 GLY A CA 1
ATOM 1702 C C . GLY A 1 218 ? -8.968 -12.351 11.417 1.00 96.62 218 GLY A C 1
ATOM 1703 O O . GLY A 1 218 ? -9.744 -11.783 10.644 1.00 96.62 218 GLY A O 1
ATOM 1704 N N . PRO A 1 219 ? -7.887 -13.024 10.979 1.00 96.62 219 PRO A N 1
ATOM 1705 C CA . PRO A 1 219 ? -7.577 -13.163 9.564 1.00 96.62 219 PRO A CA 1
ATOM 1706 C C . PRO A 1 219 ? -8.730 -13.790 8.763 1.00 96.62 219 PRO A C 1
ATOM 1708 O O . PRO A 1 219 ? -9.248 -14.844 9.131 1.00 96.62 219 PRO A O 1
ATOM 1711 N N . GLY A 1 220 ? -9.105 -13.171 7.644 1.00 95.25 220 GLY A N 1
ATOM 1712 C CA . GLY A 1 220 ? -10.191 -13.609 6.759 1.00 95.25 220 GLY A CA 1
ATOM 1713 C C . GLY A 1 220 ? -11.596 -13.139 7.163 1.00 95.25 220 GLY A C 1
ATOM 1714 O O . GLY A 1 220 ? -12.568 -13.370 6.423 1.00 95.25 220 GLY A O 1
ATOM 1715 N N . ASP A 1 221 ? -11.735 -12.456 8.299 1.00 97.62 221 ASP A N 1
ATOM 1716 C CA . ASP A 1 221 ? -12.993 -11.820 8.673 1.00 97.62 221 ASP A CA 1
ATOM 1717 C C . ASP A 1 221 ? -13.248 -10.544 7.873 1.00 97.62 221 ASP A C 1
ATOM 1719 O O . ASP A 1 221 ? -12.343 -9.846 7.421 1.00 97.62 221 ASP A O 1
ATOM 1723 N N . ARG A 1 222 ? -14.532 -10.242 7.659 1.00 97.50 222 ARG A N 1
ATOM 1724 C CA . ARG A 1 222 ? -14.947 -9.058 6.904 1.00 97.50 222 ARG A CA 1
ATOM 1725 C C . ARG A 1 222 ? -15.395 -7.988 7.883 1.00 97.50 222 ARG A C 1
ATOM 1727 O O . ARG A 1 222 ? -16.389 -8.175 8.581 1.00 97.50 222 ARG A O 1
ATOM 1734 N N . VAL A 1 223 ? -14.714 -6.850 7.860 1.00 97.00 223 VAL A N 1
ATOM 1735 C CA . VAL A 1 223 ? -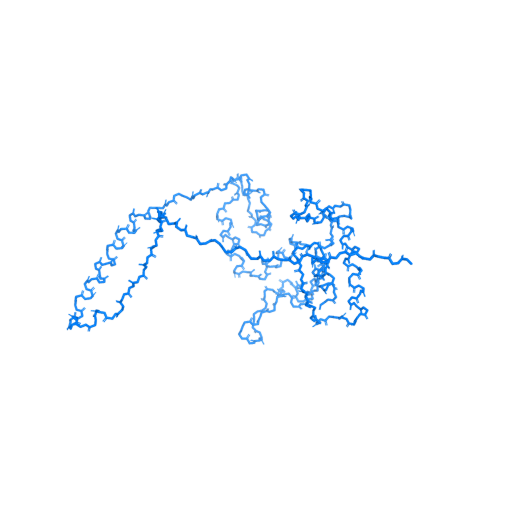15.112 -5.645 8.592 1.00 97.00 223 VAL A CA 1
ATOM 1736 C C . VAL A 1 223 ? -15.760 -4.676 7.607 1.00 97.00 223 VAL A C 1
ATOM 1738 O O . VAL A 1 223 ? -15.153 -4.300 6.607 1.00 97.00 223 VAL A O 1
ATOM 1741 N N . ALA A 1 224 ? -17.003 -4.278 7.875 1.00 96.75 224 ALA A N 1
ATOM 1742 C CA . ALA A 1 224 ? -17.720 -3.281 7.084 1.00 96.75 224 ALA A CA 1
ATOM 1743 C C . ALA A 1 224 ? -17.899 -1.999 7.904 1.00 96.75 224 ALA A C 1
ATOM 1745 O O . ALA A 1 224 ? -18.292 -2.058 9.067 1.00 96.75 224 ALA A O 1
ATOM 1746 N N . GLY A 1 225 ? -17.636 -0.845 7.291 1.00 93.50 225 GLY A N 1
ATOM 1747 C CA . GLY A 1 225 ? -17.777 0.463 7.929 1.00 93.50 225 GLY A CA 1
ATOM 1748 C C . GLY A 1 225 ? -18.662 1.400 7.113 1.00 93.50 225 GLY A C 1
ATOM 1749 O O . GLY A 1 225 ? -18.510 1.502 5.897 1.00 93.50 225 GLY A O 1
ATOM 1750 N N . VAL A 1 226 ? -19.563 2.111 7.792 1.00 96.31 226 VAL A N 1
ATOM 1751 C CA . VAL A 1 226 ? -20.260 3.281 7.241 1.00 96.31 226 VAL A CA 1
ATOM 1752 C C . VAL A 1 226 ? -19.551 4.508 7.792 1.00 96.31 226 VAL A C 1
ATOM 1754 O O . VAL A 1 226 ? -19.757 4.887 8.942 1.00 96.31 226 VAL A O 1
ATOM 1757 N N . VAL A 1 227 ? -18.658 5.074 6.989 1.00 94.75 227 VAL A N 1
ATOM 1758 C CA . VAL A 1 227 ? -17.701 6.098 7.422 1.00 94.75 227 VAL A CA 1
ATOM 1759 C C . VAL A 1 227 ? -17.737 7.312 6.500 1.00 94.75 227 VAL A C 1
ATOM 1761 O O . VAL A 1 227 ? -18.125 7.211 5.334 1.00 94.75 227 VAL A O 1
ATOM 1764 N N . ALA A 1 228 ? -17.328 8.465 7.026 1.00 90.81 228 ALA A N 1
ATOM 1765 C CA . ALA A 1 228 ? -17.023 9.637 6.214 1.00 90.81 228 ALA A CA 1
ATOM 1766 C C . ALA A 1 228 ? -15.593 9.539 5.649 1.00 90.81 228 ALA A C 1
ATOM 1768 O O . ALA A 1 228 ? -14.815 8.677 6.044 1.00 90.81 228 ALA A O 1
ATOM 1769 N N . ASN A 1 229 ? -15.230 10.419 4.712 1.00 92.62 229 ASN A N 1
ATOM 1770 C CA . ASN A 1 229 ? -13.849 10.518 4.235 1.00 92.62 229 ASN A CA 1
ATOM 1771 C C . ASN A 1 229 ? -13.009 11.354 5.215 1.00 92.62 229 ASN A C 1
ATOM 1773 O O . ASN A 1 229 ? -12.781 12.541 4.983 1.00 92.62 229 ASN A O 1
ATOM 1777 N N . ASP A 1 230 ? -12.611 10.744 6.329 1.00 91.06 230 ASP A N 1
ATOM 1778 C CA . ASP A 1 230 ? -11.823 11.375 7.387 1.00 91.06 230 ASP A CA 1
ATOM 1779 C C . ASP A 1 230 ? -10.666 10.480 7.874 1.00 91.06 230 ASP A C 1
ATOM 1781 O O . ASP A 1 230 ? -10.479 9.345 7.425 1.00 91.06 230 ASP A O 1
ATOM 1785 N N . ALA A 1 231 ? -9.855 11.008 8.796 1.00 94.12 231 ALA A N 1
ATOM 1786 C CA . ALA A 1 231 ? -8.742 10.269 9.387 1.00 94.12 231 ALA A CA 1
ATOM 1787 C C . ALA A 1 231 ? -9.191 9.017 10.162 1.00 94.12 231 ALA A C 1
ATOM 1789 O O . ALA A 1 231 ? -8.451 8.034 10.203 1.00 94.12 231 ALA A O 1
ATOM 1790 N N . GLY A 1 232 ? -10.400 9.024 10.733 1.00 95.31 232 GLY A N 1
ATOM 1791 C CA . GLY A 1 232 ? -10.962 7.876 11.443 1.00 95.31 232 GLY A CA 1
ATOM 1792 C C . GLY A 1 232 ? -11.252 6.713 10.497 1.00 95.31 232 GLY A C 1
ATOM 1793 O O . GLY A 1 232 ? -10.928 5.570 10.811 1.00 95.31 232 GLY A O 1
ATOM 1794 N N . ALA A 1 233 ? -11.765 6.993 9.297 1.00 96.12 233 ALA A N 1
ATOM 1795 C CA . ALA A 1 233 ? -11.957 5.987 8.256 1.00 96.12 233 ALA A CA 1
ATOM 1796 C C . ALA A 1 233 ? -10.635 5.338 7.822 1.00 96.12 233 ALA A C 1
ATOM 1798 O O . ALA A 1 233 ? -10.556 4.113 7.697 1.00 96.12 233 ALA A O 1
ATOM 1799 N N . ALA A 1 234 ? -9.586 6.146 7.640 1.00 96.81 234 ALA A N 1
ATOM 1800 C CA . ALA A 1 234 ? -8.251 5.639 7.331 1.00 96.81 234 ALA A CA 1
ATOM 1801 C C . ALA A 1 234 ? -7.708 4.764 8.472 1.00 96.81 234 ALA A C 1
ATOM 1803 O O . ALA A 1 234 ? -7.234 3.655 8.221 1.00 96.81 234 ALA A O 1
ATOM 1804 N N . ALA A 1 235 ? -7.831 5.218 9.723 1.00 97.94 235 ALA A N 1
ATOM 1805 C CA . ALA A 1 235 ? -7.383 4.465 10.890 1.00 97.94 235 ALA A CA 1
ATOM 1806 C C . ALA A 1 235 ? -8.148 3.140 11.062 1.00 97.94 235 ALA A C 1
ATOM 1808 O O . ALA A 1 235 ? -7.530 2.105 11.302 1.00 97.94 235 ALA A O 1
ATOM 1809 N N . ALA A 1 236 ? -9.469 3.131 10.861 1.00 97.69 236 ALA A N 1
ATOM 1810 C CA . ALA A 1 236 ? -10.291 1.923 10.942 1.00 97.69 236 ALA A CA 1
ATOM 1811 C C . ALA A 1 236 ? -9.930 0.894 9.858 1.00 97.69 236 ALA A C 1
ATOM 1813 O O . ALA A 1 236 ? -9.804 -0.296 10.149 1.00 97.69 236 ALA A O 1
ATOM 1814 N N . MET A 1 237 ? -9.700 1.341 8.619 1.00 97.69 237 MET A N 1
ATOM 1815 C CA . MET A 1 237 ? -9.235 0.468 7.536 1.00 97.69 237 MET A CA 1
ATOM 1816 C C . MET A 1 237 ? -7.847 -0.116 7.840 1.00 97.69 237 MET A C 1
ATOM 1818 O O . MET A 1 237 ? -7.620 -1.312 7.648 1.00 97.69 237 MET A O 1
ATOM 1822 N N . LEU A 1 238 ? -6.912 0.706 8.324 1.00 98.19 238 LEU A N 1
ATOM 1823 C CA . LEU A 1 238 ? -5.571 0.257 8.707 1.00 98.19 238 LEU A CA 1
ATOM 1824 C C . LEU A 1 238 ? -5.622 -0.725 9.886 1.00 98.19 238 LEU A C 1
ATOM 1826 O O . LEU A 1 238 ? -4.918 -1.730 9.877 1.00 98.19 238 LEU A O 1
ATOM 1830 N N . ALA A 1 239 ? -6.504 -0.502 10.860 1.00 98.31 239 ALA A N 1
ATOM 1831 C CA . ALA A 1 239 ? -6.726 -1.430 11.962 1.00 98.31 239 ALA A CA 1
ATOM 1832 C C . ALA A 1 239 ? -7.234 -2.792 11.470 1.00 98.31 239 ALA A C 1
ATOM 1834 O O . ALA A 1 239 ? -6.644 -3.815 11.817 1.00 98.31 239 ALA A O 1
ATOM 1835 N N . ALA A 1 240 ? -8.255 -2.814 10.609 1.00 97.81 240 ALA A N 1
ATOM 1836 C CA . ALA A 1 240 ? -8.782 -4.050 10.033 1.00 97.81 240 ALA A CA 1
ATOM 1837 C C . ALA A 1 240 ? -7.720 -4.788 9.197 1.00 97.81 240 ALA A C 1
ATOM 1839 O O . ALA A 1 240 ? -7.428 -5.950 9.453 1.00 97.81 240 ALA A O 1
ATOM 1840 N N . THR A 1 241 ? -7.056 -4.094 8.267 1.00 96.62 241 THR A N 1
ATOM 1841 C CA . THR A 1 241 ? -6.019 -4.698 7.404 1.00 96.62 241 THR A CA 1
ATOM 1842 C C . THR A 1 241 ? -4.750 -5.111 8.155 1.00 96.62 241 THR A C 1
ATOM 1844 O O . THR A 1 241 ? -3.970 -5.924 7.658 1.00 96.62 241 THR A O 1
ATOM 1847 N N . SER A 1 242 ? -4.525 -4.594 9.367 1.00 96.69 242 SER A N 1
ATOM 1848 C CA . SER A 1 242 ? -3.457 -5.086 10.239 1.00 96.69 242 SER A CA 1
ATOM 1849 C C . SER A 1 242 ? -3.756 -6.481 10.809 1.00 96.69 242 SER A C 1
ATOM 1851 O O . SER A 1 242 ? -2.825 -7.182 11.206 1.00 96.69 242 SER A O 1
ATOM 1853 N N . LEU A 1 243 ? -5.032 -6.879 10.925 1.00 96.62 243 LEU A N 1
ATOM 1854 C CA . LEU A 1 243 ? -5.452 -8.168 11.499 1.00 96.62 243 LEU A CA 1
ATOM 1855 C C . LEU A 1 243 ? -5.386 -9.315 10.488 1.00 96.62 243 LEU A C 1
ATOM 1857 O O . LEU A 1 243 ? -5.081 -10.430 10.903 1.00 96.62 243 LEU A O 1
ATOM 1861 N N . GLY A 1 244 ? -5.580 -9.033 9.198 1.00 91.56 244 GLY A N 1
ATOM 1862 C CA . GLY A 1 244 ? -5.497 -10.003 8.103 1.00 91.56 244 GLY A CA 1
ATOM 1863 C C . GLY A 1 244 ? -6.801 -10.088 7.340 1.00 91.56 244 GLY A C 1
ATOM 1864 O O . GLY A 1 244 ? -7.229 -11.230 7.080 1.00 91.56 244 GLY A O 1
#